Protein AF-A0A964BPM6-F1 (afdb_monomer_lite)

Radius of gyration: 66.55 Å; chains: 1; bounding box: 132×38×186 Å

Secondary structure (DSSP, 8-state):
---------HHHHHHHHHTT--BPPPBSSGGG-EEE-TTT--EEETTT--HHHHHHHSBSHHHHHHHHHHH--HHHHHHHHHHHHHHHHHHHHHHHHHHHHHHHHHHHHHHHT-HHHHHHHHHHHHHHHHHHHHHHHHHHHHHHHHHHHHHHHHHHHHHHHHHHHHHHHHHHHHHHHHHHHHHHHHHHHHHHHHHHHHHHHHHHHHHHHHHHHHHTTT-

Organism: NCBI:txid2874699

Structure (mmCIF, N/CA/C/O backbone):
data_AF-A0A964BPM6-F1
#
_entry.id   AF-A0A964BPM6-F1
#
loop_
_atom_site.group_PDB
_atom_site.id
_atom_site.type_symbol
_atom_site.label_atom_id
_atom_site.label_alt_id
_atom_site.label_comp_id
_atom_site.label_asym_id
_atom_site.label_entity_id
_atom_site.label_seq_id
_atom_site.pdbx_PDB_ins_code
_atom_site.Cartn_x
_atom_site.Cartn_y
_atom_site.Cartn_z
_atom_site.occupancy
_atom_site.B_iso_or_equiv
_atom_site.auth_seq_id
_atom_site.auth_comp_id
_atom_site.auth_asym_id
_atom_site.auth_atom_id
_atom_site.pdbx_PDB_model_num
ATOM 1 N N . MET A 1 1 ? -56.025 -16.539 67.643 1.00 33.22 1 MET A N 1
ATOM 2 C CA . MET A 1 1 ? -55.605 -16.056 66.310 1.00 33.22 1 MET A CA 1
ATOM 3 C C . MET A 1 1 ? -54.212 -16.597 66.055 1.00 33.22 1 MET A C 1
ATOM 5 O O . MET A 1 1 ? -53.286 -16.205 66.749 1.00 33.22 1 MET A O 1
ATOM 9 N N . ASN A 1 2 ? -54.097 -17.583 65.168 1.00 34.28 2 ASN A N 1
ATOM 10 C CA . ASN A 1 2 ? -52.836 -18.257 64.874 1.00 34.28 2 ASN A CA 1
ATOM 11 C C . ASN A 1 2 ? -52.021 -17.344 63.946 1.00 34.28 2 ASN A C 1
ATOM 13 O O . ASN A 1 2 ? -52.398 -17.160 62.789 1.00 34.28 2 ASN A O 1
ATOM 17 N N . ILE A 1 3 ? -50.965 -16.707 64.459 1.00 37.19 3 ILE A N 1
ATOM 18 C CA . ILE A 1 3 ? -50.055 -15.916 63.625 1.00 37.19 3 ILE A CA 1
ATOM 19 C C . ILE A 1 3 ? -49.226 -16.921 62.832 1.00 37.19 3 ILE A C 1
ATOM 21 O O . ILE A 1 3 ? -48.333 -17.579 63.358 1.00 37.19 3 ILE A O 1
ATOM 25 N N . ASN A 1 4 ? -49.595 -17.078 61.568 1.00 39.53 4 ASN A N 1
ATOM 26 C CA . ASN A 1 4 ? -48.969 -17.984 60.624 1.00 39.53 4 ASN A CA 1
ATOM 27 C C . ASN A 1 4 ? -47.622 -17.384 60.179 1.00 39.53 4 ASN A C 1
ATOM 29 O O . ASN A 1 4 ? -47.498 -16.840 59.084 1.00 39.53 4 ASN A O 1
ATOM 33 N N . THR A 1 5 ? -46.611 -17.398 61.050 1.00 45.34 5 THR A N 1
ATOM 34 C CA . THR A 1 5 ? -45.227 -17.100 60.659 1.00 45.34 5 THR A CA 1
ATOM 35 C C . THR A 1 5 ? -44.683 -18.303 59.903 1.00 45.34 5 THR A C 1
ATOM 37 O O . THR A 1 5 ? -44.053 -19.182 60.486 1.00 45.34 5 THR A O 1
ATOM 40 N N . GLN A 1 6 ? -44.943 -18.360 58.595 1.00 55.25 6 GLN A N 1
ATOM 41 C CA . GLN A 1 6 ? -44.169 -19.213 57.700 1.00 55.25 6 GLN A CA 1
ATOM 42 C C . GLN A 1 6 ? -42.693 -18.823 57.855 1.00 55.25 6 GLN A C 1
ATOM 44 O O . GLN A 1 6 ? -42.289 -17.714 57.497 1.0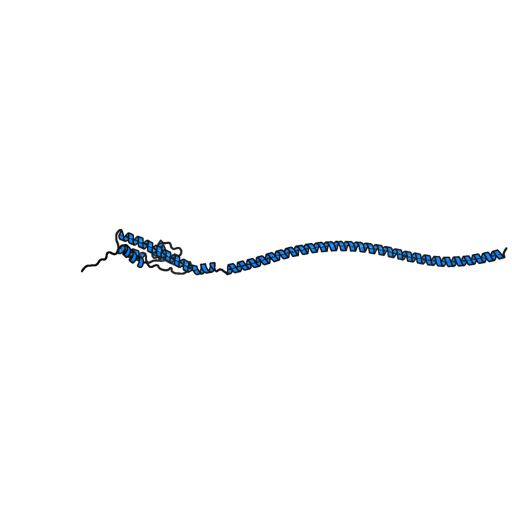0 55.25 6 GLN A O 1
ATOM 49 N N . GLN A 1 7 ? -41.893 -19.709 58.451 1.00 64.19 7 GLN A N 1
ATOM 50 C CA . GLN A 1 7 ? -40.441 -19.583 58.443 1.00 64.19 7 GLN A CA 1
ATOM 51 C C . GLN A 1 7 ? -39.979 -19.758 56.997 1.00 64.19 7 GLN A C 1
ATOM 53 O O . GLN A 1 7 ? -39.863 -20.879 56.509 1.00 64.19 7 GLN A O 1
ATOM 58 N N . LEU A 1 8 ? -39.758 -18.639 56.306 1.00 76.19 8 LEU A N 1
ATOM 59 C CA . LEU A 1 8 ? -39.111 -18.637 54.999 1.00 76.19 8 LEU A CA 1
ATOM 60 C C . LEU A 1 8 ? -37.737 -19.299 55.125 1.00 76.19 8 LEU A C 1
ATOM 62 O O . LEU A 1 8 ? -36.966 -19.001 56.043 1.00 76.19 8 LEU A O 1
ATOM 66 N N . THR A 1 9 ? -37.422 -20.176 54.183 1.00 86.25 9 THR A N 1
ATOM 67 C CA . THR A 1 9 ? -36.096 -20.772 54.057 1.00 86.25 9 THR A CA 1
ATOM 68 C C . THR A 1 9 ? -35.056 -19.695 53.735 1.00 86.25 9 THR A C 1
ATOM 70 O O . THR A 1 9 ? -35.358 -18.643 53.160 1.00 86.25 9 THR A O 1
ATOM 73 N N . LEU A 1 10 ? -33.784 -19.961 54.056 1.00 85.31 10 LEU A N 1
ATOM 74 C CA . LEU A 1 10 ?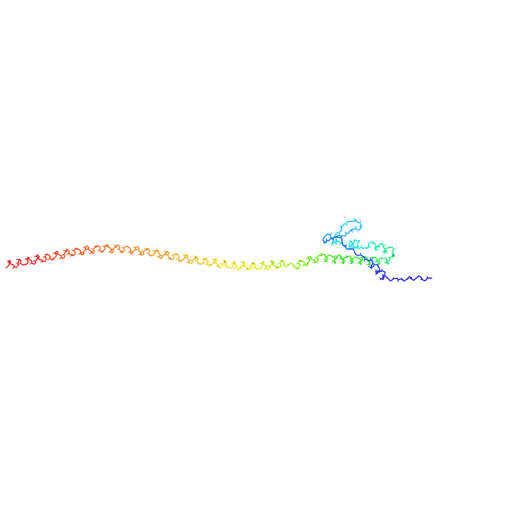 -32.684 -19.047 53.723 1.00 85.31 10 LEU A CA 1
ATOM 75 C C . LEU A 1 10 ? -32.639 -18.733 52.216 1.00 85.31 10 LEU A C 1
ATOM 77 O O . LEU A 1 10 ? -32.348 -17.601 51.836 1.00 85.31 10 LEU A O 1
ATOM 81 N N . GLN A 1 11 ? -32.960 -19.711 51.363 1.00 88.62 11 GLN A N 1
ATOM 82 C CA . GLN A 1 11 ? -33.007 -19.524 49.912 1.00 88.62 11 GLN A CA 1
ATOM 83 C C . GLN A 1 11 ? -34.102 -18.542 49.490 1.00 88.62 11 GLN A C 1
ATOM 85 O O . GLN A 1 11 ? -33.820 -17.641 48.704 1.00 88.62 11 GLN A O 1
ATOM 90 N N . GLU A 1 12 ? -35.313 -18.658 50.040 1.00 90.25 12 GLU A N 1
ATOM 91 C CA . GLU A 1 12 ? -36.420 -17.739 49.738 1.00 90.25 12 GLU A CA 1
ATOM 92 C C . GLU A 1 12 ? -36.113 -16.315 50.208 1.00 90.25 12 GLU A C 1
ATOM 94 O O . GLU A 1 12 ? -36.361 -15.347 49.486 1.00 90.25 12 GLU A O 1
ATOM 99 N N . VAL A 1 13 ? -35.498 -16.169 51.387 1.00 90.69 13 VAL A N 1
ATOM 100 C CA . VAL A 1 13 ? -35.068 -14.854 51.882 1.00 90.69 13 VAL A CA 1
ATOM 101 C C . VAL A 1 13 ? -33.983 -14.257 50.991 1.00 90.69 13 VAL A C 1
ATOM 103 O O . VAL A 1 13 ? -34.072 -13.082 50.633 1.00 90.69 13 VAL A O 1
ATOM 106 N N . ILE A 1 14 ? -32.973 -15.043 50.606 1.00 92.31 14 ILE A N 1
ATOM 107 C CA . ILE A 1 14 ? -31.927 -14.599 49.677 1.00 92.31 14 ILE A CA 1
ATOM 108 C C . ILE A 1 14 ? -32.548 -14.177 48.346 1.00 92.31 14 ILE A C 1
ATOM 110 O O . ILE A 1 14 ? -32.209 -13.108 47.845 1.00 92.31 14 ILE A O 1
ATOM 114 N N . GLN A 1 15 ? -33.461 -14.971 47.786 1.00 93.00 15 GLN A N 1
ATOM 115 C CA . GLN A 1 15 ? -34.092 -14.661 46.508 1.00 93.00 15 GLN A CA 1
ATOM 116 C C . GLN A 1 15 ? -34.879 -13.347 46.579 1.00 93.00 15 GLN A C 1
ATOM 118 O O . GLN A 1 15 ? -34.654 -12.465 45.755 1.00 93.00 15 GLN A O 1
ATOM 123 N N . GLY A 1 16 ? -35.669 -13.141 47.638 1.00 93.25 16 GLY A N 1
ATOM 124 C CA . GLY A 1 16 ? -36.391 -11.883 47.842 1.00 93.25 16 GLY A CA 1
ATOM 125 C C . GLY A 1 16 ? -35.478 -10.654 47.960 1.00 93.25 16 GLY A C 1
ATOM 126 O O . GLY A 1 16 ? -35.874 -9.546 47.602 1.00 93.25 16 GLY A O 1
ATOM 127 N N . TRP A 1 17 ? -34.236 -10.817 48.427 1.00 95.31 17 TRP A N 1
ATOM 128 C CA . TRP A 1 17 ? -33.234 -9.749 48.389 1.00 95.31 17 TRP A CA 1
ATOM 129 C C . TRP A 1 17 ? -32.585 -9.590 47.008 1.00 95.31 17 TRP A C 1
ATOM 131 O O . TRP A 1 17 ? -32.355 -8.456 46.587 1.00 95.31 17 TRP A O 1
ATOM 141 N N . LYS A 1 18 ? -32.327 -10.687 46.284 1.00 94.94 18 LYS A N 1
ATOM 142 C CA . LYS A 1 18 ? -31.786 -10.657 44.914 1.00 94.94 18 LYS A CA 1
ATOM 143 C C . LYS A 1 18 ? -32.717 -9.947 43.934 1.00 94.94 18 LYS A C 1
ATOM 145 O O . LYS A 1 18 ? -32.244 -9.223 43.059 1.00 94.94 18 LYS A O 1
ATOM 150 N N . ASP A 1 19 ? -34.023 -10.121 44.094 1.00 95.19 19 ASP A N 1
ATOM 151 C CA . ASP A 1 19 ? -35.035 -9.495 43.235 1.00 95.19 19 ASP A CA 1
ATOM 152 C C . ASP A 1 19 ? -35.101 -7.972 43.428 1.00 95.19 19 ASP A C 1
ATOM 154 O O . ASP A 1 19 ? -35.556 -7.241 42.555 1.00 95.19 19 ASP A O 1
ATOM 158 N N . ARG A 1 20 ? -34.582 -7.472 44.555 1.00 95.88 20 ARG A N 1
ATOM 159 C CA . ARG A 1 20 ? -34.509 -6.040 44.870 1.00 95.88 20 ARG A CA 1
ATOM 160 C C . ARG A 1 20 ? -33.224 -5.374 44.380 1.00 95.88 20 ARG A C 1
ATOM 162 O O . ARG A 1 20 ? -33.075 -4.168 44.583 1.00 95.88 20 ARG A O 1
ATOM 169 N N . ILE A 1 21 ? -32.291 -6.125 43.793 1.00 96.38 21 ILE A N 1
ATOM 170 C CA . ILE A 1 21 ? -31.049 -5.570 43.245 1.00 96.38 21 ILE A CA 1
ATOM 171 C C . ILE A 1 21 ? -31.371 -4.807 41.965 1.00 96.38 21 ILE A C 1
ATOM 173 O O . ILE A 1 21 ? -31.885 -5.385 41.009 1.00 96.38 21 ILE A O 1
ATOM 177 N N . VAL A 1 22 ? -31.000 -3.530 41.940 1.00 95.12 22 VAL A N 1
ATOM 178 C CA . VAL A 1 22 ? -31.140 -2.655 40.775 1.00 95.12 22 VAL A CA 1
ATOM 179 C C . VAL A 1 22 ? -29.755 -2.182 40.357 1.00 95.12 22 VAL A C 1
ATOM 181 O O . VAL A 1 22 ? -29.010 -1.658 41.184 1.00 95.12 22 VAL A O 1
ATOM 184 N N . CYS A 1 23 ? -29.422 -2.372 39.081 1.00 94.31 23 CYS A N 1
ATOM 185 C CA . CYS A 1 23 ? -28.235 -1.797 38.454 1.00 94.31 23 CYS A CA 1
ATOM 186 C C . CYS A 1 23 ? -28.620 -0.498 37.748 1.00 94.31 23 CYS A C 1
ATOM 188 O O . CYS A 1 23 ? -29.657 -0.428 37.087 1.00 94.31 23 CYS A O 1
ATOM 190 N N . HIS A 1 24 ? -27.783 0.518 37.890 1.00 91.38 24 HIS A N 1
ATOM 191 C CA . HIS A 1 24 ? -27.963 1.813 37.257 1.00 91.38 24 HIS A CA 1
ATOM 192 C C . HIS A 1 24 ? -27.017 1.923 36.055 1.00 91.38 24 HIS A C 1
ATOM 194 O O . HIS A 1 24 ? -25.849 1.542 36.175 1.00 91.38 24 HIS A O 1
ATOM 200 N N . PRO A 1 25 ? -27.499 2.400 34.893 1.00 89.12 25 PRO A N 1
ATOM 201 C CA . PRO A 1 25 ? -26.624 2.663 33.759 1.00 89.12 25 PRO A CA 1
ATOM 202 C C . PRO A 1 25 ? -25.674 3.829 34.077 1.00 89.12 25 PRO A C 1
ATOM 204 O O . PRO A 1 25 ? -26.001 4.672 34.922 1.00 89.12 25 PRO A O 1
ATOM 207 N N . PRO A 1 26 ? -24.513 3.903 33.406 1.00 94.06 26 PRO A N 1
ATOM 208 C CA . PRO A 1 26 ? -23.632 5.052 33.541 1.00 94.06 26 PRO A CA 1
ATOM 209 C C . PRO A 1 26 ? -24.272 6.320 32.976 1.00 94.06 26 PRO A C 1
ATOM 211 O O . PRO A 1 26 ? -25.179 6.272 32.143 1.00 94.06 26 PRO A O 1
ATOM 214 N N . GLN A 1 27 ? -23.761 7.465 33.415 1.00 92.06 27 GLN A N 1
ATOM 215 C CA . GLN A 1 27 ? -24.062 8.760 32.816 1.00 92.06 27 GLN A CA 1
ATOM 216 C C . GLN A 1 27 ? -23.030 9.079 31.733 1.00 92.06 27 GLN A C 1
ATOM 218 O O . GLN A 1 27 ? -21.853 8.767 31.891 1.00 92.06 27 GLN A O 1
ATOM 223 N N . GLY A 1 28 ? -23.453 9.741 30.658 1.00 88.56 28 GLY A N 1
ATOM 224 C CA . GLY A 1 28 ? -22.577 10.069 29.531 1.00 88.56 28 GLY A CA 1
ATOM 225 C C . GLY A 1 28 ? -22.405 8.921 28.533 1.00 88.56 28 GLY A C 1
ATOM 226 O O . GLY A 1 28 ? -23.053 7.880 28.631 1.00 88.56 28 GLY A O 1
ATOM 227 N N . GLU A 1 29 ? -21.538 9.137 27.545 1.00 84.88 29 GLU A N 1
ATOM 228 C CA . GLU A 1 29 ? -21.356 8.241 26.400 1.00 84.88 29 GLU A CA 1
ATOM 229 C C . GLU A 1 29 ? -19.873 7.948 26.137 1.00 84.88 29 GLU A C 1
ATOM 231 O O . GLU A 1 29 ? -18.984 8.738 26.470 1.00 84.88 29 GLU A O 1
ATOM 236 N N . GLY A 1 30 ? -19.610 6.792 25.520 1.00 83.69 30 GLY A N 1
ATOM 237 C CA . GLY A 1 30 ? -18.272 6.386 25.092 1.00 83.69 30 GLY A CA 1
ATOM 238 C C . GLY A 1 30 ? -17.247 6.350 26.230 1.00 83.69 30 GLY A C 1
ATOM 239 O O . GLY A 1 30 ? -17.512 5.839 27.317 1.00 83.69 30 GLY A O 1
ATOM 240 N N . ASN A 1 31 ? -16.062 6.906 25.980 1.00 84.44 31 ASN A N 1
ATOM 241 C CA . ASN A 1 31 ? -14.946 6.901 26.931 1.00 84.44 31 ASN A CA 1
ATOM 242 C C . ASN A 1 31 ? -15.103 7.893 28.097 1.00 84.44 31 ASN A C 1
ATOM 244 O O . ASN A 1 31 ? -14.296 7.862 29.020 1.00 84.44 31 ASN A O 1
ATOM 248 N N . GLN A 1 32 ? -16.110 8.769 28.055 1.00 88.81 32 GLN A N 1
ATOM 249 C CA . GLN A 1 32 ? -16.409 9.728 29.122 1.00 88.81 32 GLN A CA 1
ATOM 250 C C . GLN A 1 32 ? -17.560 9.261 30.015 1.00 88.81 32 GLN A C 1
ATOM 252 O O . GLN A 1 32 ? -17.997 10.014 30.884 1.00 88.81 32 GLN A O 1
ATOM 257 N N . ALA A 1 33 ? -18.082 8.049 29.800 1.00 93.31 33 ALA A N 1
ATOM 258 C CA . ALA A 1 33 ? -19.128 7.504 30.648 1.00 93.31 33 ALA A CA 1
ATOM 259 C C . ALA A 1 33 ? -18.638 7.387 32.094 1.00 93.31 33 ALA A C 1
ATOM 261 O O . ALA A 1 33 ? -17.534 6.900 32.345 1.00 93.31 33 ALA A O 1
ATOM 262 N N . TYR A 1 34 ? -19.455 7.833 33.044 1.00 95.19 34 TYR A N 1
ATOM 263 C CA . TYR A 1 34 ? -19.082 7.929 34.448 1.00 95.19 34 TYR A CA 1
ATOM 264 C C . TYR A 1 34 ? -20.206 7.488 35.389 1.00 95.19 34 TYR A C 1
ATOM 266 O O . TYR A 1 34 ? -21.389 7.480 35.043 1.00 95.19 34 TYR A O 1
ATOM 274 N N . ILE A 1 35 ? -19.816 7.144 36.613 1.00 94.75 35 ILE A N 1
ATOM 275 C CA . ILE A 1 35 ? -20.700 6.961 37.768 1.00 94.75 35 ILE A CA 1
ATOM 276 C C . ILE A 1 35 ? -20.313 7.960 38.853 1.00 94.75 35 ILE A C 1
ATOM 278 O O . ILE A 1 35 ? -19.175 8.423 38.907 1.00 94.75 35 ILE A O 1
ATOM 282 N N . ILE A 1 36 ? -21.275 8.336 39.689 1.00 92.81 36 ILE A N 1
ATOM 283 C CA . ILE A 1 36 ? -21.040 9.284 40.778 1.00 92.81 36 ILE A CA 1
ATOM 284 C C . ILE A 1 36 ? -20.711 8.485 42.030 1.00 92.81 36 ILE A C 1
ATOM 286 O O . ILE A 1 36 ? -21.482 7.612 42.428 1.00 92.81 36 ILE A O 1
ATOM 290 N N . ASN A 1 37 ? -19.579 8.793 42.654 1.00 89.06 37 ASN A N 1
ATOM 291 C CA . ASN A 1 37 ? -19.229 8.218 43.937 1.00 89.06 37 ASN A CA 1
ATOM 292 C C . ASN A 1 37 ? -20.189 8.736 45.011 1.00 89.06 37 ASN A C 1
ATOM 294 O O . ASN A 1 37 ? -20.239 9.934 45.279 1.00 89.06 37 ASN A O 1
ATOM 298 N N . SER A 1 38 ? -20.936 7.836 45.649 1.00 81.44 38 SER A N 1
ATOM 299 C CA . SER A 1 38 ? -21.951 8.214 46.641 1.00 81.44 38 SER A CA 1
ATOM 300 C C . SER A 1 38 ? -21.358 8.862 47.900 1.00 81.44 38 SER A C 1
ATOM 302 O O . SER A 1 38 ? -22.062 9.588 48.597 1.00 81.44 38 SER A O 1
ATOM 304 N N . ASN A 1 39 ? -20.074 8.617 48.193 1.00 82.94 39 ASN A N 1
ATOM 305 C CA . ASN A 1 39 ? -19.396 9.127 49.385 1.00 82.94 39 ASN A CA 1
ATOM 306 C C . ASN A 1 39 ? -18.686 10.464 49.142 1.00 82.94 39 ASN A C 1
ATOM 308 O O . ASN A 1 39 ? -18.711 11.321 50.021 1.00 82.94 39 ASN A O 1
ATOM 312 N N . SER A 1 40 ? -18.033 10.636 47.987 1.00 86.88 40 SER A N 1
ATOM 313 C CA . SER A 1 40 ? -17.263 11.853 47.684 1.00 86.88 40 SER A CA 1
ATOM 314 C C . SER A 1 40 ? -17.965 12.814 46.723 1.00 86.88 40 SER A C 1
ATOM 316 O O . SER A 1 40 ? -17.620 13.989 46.675 1.00 86.88 40 SER A O 1
ATOM 318 N N . GLY A 1 41 ? -18.964 12.344 45.971 1.00 87.44 41 GLY A N 1
ATOM 319 C CA . GLY A 1 41 ? -19.611 13.103 44.897 1.00 87.44 41 GLY A CA 1
ATOM 320 C C . GLY A 1 41 ? -18.784 13.185 43.609 1.00 87.44 41 GLY A C 1
ATOM 321 O O . GLY A 1 41 ? -19.252 13.758 42.623 1.00 87.44 41 GLY A O 1
ATOM 322 N N . ASP A 1 42 ? -17.583 12.604 43.594 1.00 91.44 42 ASP A N 1
ATOM 323 C CA . ASP A 1 42 ? -16.692 12.648 42.439 1.00 91.44 42 ASP A CA 1
ATOM 324 C C . ASP A 1 42 ? -17.200 11.776 41.293 1.00 91.44 42 ASP A C 1
ATOM 326 O O . ASP A 1 42 ? -17.900 10.777 41.485 1.00 91.44 42 ASP A O 1
ATOM 330 N N . ARG A 1 43 ? -16.800 12.147 40.076 1.00 93.19 43 ARG A N 1
ATOM 331 C CA . ARG A 1 43 ? -17.041 11.338 38.883 1.00 93.19 43 ARG A CA 1
ATOM 332 C C . ARG A 1 43 ? -15.956 10.283 38.762 1.00 93.19 43 ARG A C 1
ATOM 334 O O . ARG A 1 43 ? -14.774 10.607 38.715 1.00 93.19 43 ARG A O 1
ATOM 341 N N . GLU A 1 44 ? -16.377 9.038 38.641 1.00 92.50 44 GLU A N 1
ATOM 342 C CA . GLU A 1 44 ? -15.501 7.908 38.373 1.00 92.50 44 GLU A CA 1
ATOM 343 C C . GLU A 1 44 ? -15.773 7.376 36.969 1.00 92.50 44 GLU A C 1
ATOM 345 O O . GLU A 1 44 ? -16.929 7.166 36.594 1.00 92.50 44 GLU A O 1
ATOM 350 N N . ILE A 1 45 ? -14.712 7.169 36.187 1.00 93.00 45 ILE A N 1
ATOM 351 C CA . ILE A 1 45 ? -14.810 6.672 34.813 1.00 93.00 45 ILE A CA 1
ATOM 352 C C . ILE A 1 45 ? -15.398 5.263 34.847 1.00 93.00 45 ILE A C 1
ATOM 354 O O . ILE A 1 45 ? -14.816 4.338 35.408 1.00 93.00 45 ILE A O 1
ATOM 358 N N . TYR A 1 46 ? -16.558 5.089 34.220 1.00 93.62 46 TYR A N 1
ATOM 359 C CA . TYR A 1 46 ? -17.345 3.868 34.329 1.00 93.62 46 TYR A CA 1
ATOM 360 C C . TYR A 1 46 ? -16.624 2.653 33.763 1.00 93.62 46 TYR A C 1
ATOM 362 O O . TYR A 1 46 ? -16.770 1.568 34.304 1.00 93.62 46 TYR A O 1
ATOM 370 N N . ILE A 1 47 ? -15.840 2.820 32.697 1.00 91.31 47 ILE A N 1
ATOM 371 C CA . ILE A 1 47 ? -15.094 1.729 32.050 1.00 91.31 47 ILE A CA 1
ATOM 372 C C . ILE A 1 47 ? -13.946 1.230 32.943 1.00 91.31 47 ILE A C 1
ATOM 374 O O . ILE A 1 47 ? -13.608 0.050 32.913 1.00 91.31 47 ILE A O 1
ATOM 378 N N . GLU A 1 48 ? -13.374 2.117 33.756 1.00 91.88 48 GLU A N 1
ATOM 379 C CA . GLU A 1 48 ? -12.218 1.838 34.618 1.00 91.88 48 GLU A CA 1
ATOM 380 C C . GLU A 1 48 ? -12.625 1.520 36.065 1.00 91.88 48 GLU A C 1
ATOM 382 O O . GLU A 1 48 ? -11.799 1.073 36.863 1.00 91.88 48 GLU A O 1
ATOM 387 N N . ALA A 1 49 ? -13.902 1.724 36.405 1.00 92.38 49 ALA A N 1
ATOM 388 C CA . ALA A 1 49 ? -14.437 1.492 37.735 1.00 92.38 49 ALA A CA 1
ATOM 389 C C . ALA A 1 49 ? -14.237 0.032 38.161 1.00 92.38 49 ALA A C 1
ATOM 391 O O . ALA A 1 49 ? -14.613 -0.917 37.464 1.00 92.38 49 ALA A O 1
ATOM 392 N N . ASN A 1 50 ? -13.659 -0.149 39.348 1.00 93.19 50 ASN A N 1
ATOM 393 C CA . ASN A 1 50 ? -13.412 -1.472 39.905 1.00 93.19 50 ASN A CA 1
ATOM 394 C C . ASN A 1 50 ? -14.707 -2.104 40.463 1.00 93.19 50 ASN A C 1
ATOM 396 O O . ASN A 1 50 ? -15.764 -1.477 40.559 1.00 93.19 50 ASN A O 1
ATOM 400 N N . CYS A 1 51 ? -14.634 -3.372 40.870 1.00 91.94 51 CYS A N 1
ATOM 401 C CA . CYS A 1 51 ? -15.796 -4.115 41.361 1.00 91.94 51 CYS A CA 1
ATOM 402 C C . CYS A 1 51 ? -16.420 -3.542 42.649 1.00 91.94 51 CYS A C 1
ATOM 404 O O . CYS A 1 51 ? -17.610 -3.745 42.898 1.00 91.94 51 CYS A O 1
ATOM 406 N N . ASP A 1 52 ? -15.633 -2.845 43.469 1.00 92.12 52 ASP A N 1
ATOM 407 C CA . ASP A 1 52 ? -16.088 -2.172 44.682 1.00 92.12 52 ASP A CA 1
ATOM 408 C C . ASP A 1 52 ? -16.899 -0.927 44.324 1.00 92.12 52 ASP A C 1
ATOM 410 O O . ASP A 1 52 ? -18.078 -0.831 44.671 1.00 92.12 52 ASP A O 1
ATOM 414 N N . SER A 1 53 ? -16.301 -0.062 43.508 1.00 93.19 53 SER A N 1
ATOM 415 C CA . SER A 1 53 ? -16.916 1.135 42.952 1.00 93.19 53 SER A CA 1
ATOM 416 C C . SER A 1 53 ? -18.225 0.829 42.234 1.00 93.19 53 SER A C 1
ATOM 418 O O . SER A 1 53 ? -19.255 1.424 42.534 1.00 93.19 53 SER A O 1
ATOM 420 N N . LEU A 1 54 ? -18.234 -0.159 41.336 1.00 94.94 54 LEU A N 1
ATOM 421 C CA . LEU A 1 54 ? -19.441 -0.566 40.614 1.00 94.94 54 LEU A CA 1
ATOM 422 C C . LEU A 1 54 ? -20.533 -1.065 41.561 1.00 94.94 54 LEU A C 1
ATOM 424 O O . LEU A 1 54 ? -21.708 -0.748 41.381 1.00 94.94 54 LEU A O 1
ATOM 428 N N . ARG A 1 55 ? -20.170 -1.834 42.592 1.00 95.00 55 ARG A N 1
ATOM 429 C CA . ARG A 1 55 ? -21.146 -2.328 43.564 1.00 95.00 55 ARG A CA 1
ATOM 430 C C . ARG A 1 55 ? -21.782 -1.170 44.331 1.00 95.00 55 ARG A C 1
ATOM 432 O O . ARG A 1 55 ? -23.001 -1.149 44.451 1.00 95.00 55 ARG A O 1
ATOM 439 N N . HIS A 1 56 ? -20.990 -0.238 44.846 1.00 94.06 56 HIS A N 1
ATOM 440 C CA . HIS A 1 56 ? -21.494 0.856 45.677 1.00 94.06 56 HIS A CA 1
ATOM 441 C C . HIS A 1 56 ? -22.195 1.952 44.863 1.00 94.06 56 HIS A C 1
ATOM 443 O O . HIS A 1 56 ? -23.254 2.427 45.259 1.00 94.06 56 HIS A O 1
ATOM 449 N N . ASN A 1 57 ? -21.655 2.300 43.695 1.00 94.50 57 ASN A N 1
ATOM 450 C CA . ASN A 1 57 ? -22.060 3.493 42.948 1.00 94.50 57 ASN A CA 1
ATOM 451 C C . ASN A 1 57 ? -22.928 3.186 41.718 1.00 94.50 57 ASN A C 1
ATOM 453 O O . ASN A 1 57 ? -23.712 4.031 41.296 1.00 94.50 57 ASN A O 1
ATOM 457 N N . ALA A 1 58 ? -22.827 1.982 41.144 1.00 93.94 58 ALA A N 1
ATOM 458 C CA . ALA A 1 58 ? -23.628 1.576 39.983 1.00 93.94 58 ALA A CA 1
ATOM 459 C C . ALA A 1 58 ? -24.807 0.658 40.352 1.00 93.94 58 ALA A C 1
ATOM 461 O O . ALA A 1 58 ? -25.475 0.114 39.471 1.00 93.94 58 ALA A O 1
ATOM 462 N N . THR A 1 59 ? -25.090 0.466 41.645 1.00 95.12 59 THR A N 1
ATOM 463 C CA . THR A 1 59 ? -26.249 -0.308 42.110 1.00 95.12 59 THR A CA 1
ATOM 464 C C . THR A 1 59 ? -26.851 0.284 43.380 1.00 95.12 59 THR A C 1
ATOM 466 O O . THR A 1 59 ? -26.269 1.155 44.017 1.00 95.12 59 THR A O 1
ATOM 469 N N . ASN A 1 60 ? -27.992 -0.246 43.813 1.00 95.00 60 ASN A N 1
ATOM 470 C CA . ASN A 1 60 ? -28.611 0.112 45.088 1.00 95.00 60 ASN A CA 1
ATOM 471 C C . ASN A 1 60 ? -28.030 -0.630 46.319 1.00 95.00 60 ASN A C 1
ATOM 473 O O . ASN A 1 60 ? -28.732 -0.773 47.329 1.00 95.00 60 ASN A O 1
ATOM 477 N N . TYR A 1 61 ? -26.781 -1.114 46.258 1.00 95.69 61 TYR A N 1
ATOM 478 C CA . TYR A 1 61 ? -26.161 -1.944 47.301 1.00 95.69 61 TYR A CA 1
ATOM 479 C C . TYR A 1 61 ? -26.219 -1.322 48.692 1.00 95.69 61 TYR A C 1
ATOM 481 O O . TYR A 1 61 ? -26.621 -2.004 49.630 1.00 95.69 61 TYR A O 1
ATOM 489 N N . ASP A 1 62 ? -25.870 -0.043 48.842 1.00 93.81 62 ASP A N 1
ATOM 490 C CA . ASP A 1 62 ? -25.791 0.595 50.163 1.00 93.81 62 ASP A CA 1
ATOM 491 C C . ASP A 1 62 ? -27.148 0.634 50.866 1.00 93.81 62 ASP A C 1
ATOM 493 O O . ASP A 1 62 ? -27.262 0.373 52.068 1.00 93.81 62 ASP A O 1
ATOM 497 N N . ARG A 1 63 ? -28.219 0.830 50.093 1.00 94.31 63 ARG A N 1
ATOM 498 C CA . ARG A 1 63 ? -29.588 0.754 50.602 1.00 94.31 63 ARG A CA 1
ATOM 499 C C . ARG A 1 63 ? -29.948 -0.667 51.041 1.00 94.31 63 ARG A C 1
ATOM 501 O O . ARG A 1 63 ? -30.589 -0.841 52.080 1.00 94.31 63 ARG A O 1
ATOM 508 N N . LEU A 1 64 ? -29.555 -1.681 50.267 1.00 95.25 64 LEU A N 1
ATOM 509 C CA . LEU A 1 64 ? -29.777 -3.087 50.622 1.00 95.25 64 LEU A CA 1
ATOM 510 C C . LEU A 1 64 ? -28.957 -3.487 51.852 1.00 95.25 64 LEU A C 1
ATOM 512 O O . LEU A 1 64 ? -29.485 -4.150 52.740 1.00 95.25 64 LEU A O 1
ATOM 516 N N . LEU A 1 65 ? -27.709 -3.032 51.946 1.00 94.94 65 LEU A N 1
ATOM 517 C CA . LEU A 1 65 ? -26.800 -3.272 53.061 1.00 94.94 65 LEU A CA 1
ATOM 518 C C . LEU A 1 65 ? -27.407 -2.789 54.382 1.00 94.94 65 LEU A C 1
ATOM 520 O O . LEU A 1 65 ? -27.455 -3.554 55.347 1.00 94.94 65 LEU A O 1
ATOM 524 N N . ILE A 1 66 ? -27.914 -1.553 54.418 1.00 95.06 66 ILE A N 1
ATOM 525 C CA . ILE A 1 66 ? -28.590 -0.989 55.597 1.00 95.06 66 ILE A CA 1
ATOM 526 C C . ILE A 1 66 ? -29.849 -1.801 55.929 1.00 95.06 66 ILE A C 1
ATOM 528 O O . ILE A 1 66 ? -30.052 -2.206 57.074 1.00 95.06 66 ILE A O 1
ATOM 532 N N . ALA A 1 67 ? -30.680 -2.099 54.927 1.00 94.81 67 ALA A N 1
ATOM 533 C CA . ALA A 1 67 ? -31.934 -2.816 55.138 1.00 94.81 67 ALA A CA 1
ATOM 534 C C . ALA A 1 67 ? -31.727 -4.258 55.647 1.00 94.81 67 ALA A C 1
ATOM 536 O O . ALA A 1 67 ? -32.482 -4.719 56.503 1.00 94.81 67 ALA A O 1
ATOM 537 N N . ILE A 1 68 ? -30.705 -4.964 55.155 1.00 93.38 68 ILE A N 1
ATOM 538 C CA . ILE A 1 68 ? -30.355 -6.321 55.598 1.00 93.38 68 ILE A CA 1
ATOM 539 C C . ILE A 1 68 ? -29.810 -6.288 57.029 1.00 93.38 68 ILE A C 1
ATOM 541 O O . ILE A 1 68 ? -30.242 -7.095 57.853 1.00 93.38 68 ILE A O 1
ATOM 545 N N . LYS A 1 69 ? -28.913 -5.339 57.344 1.00 94.06 69 LYS A N 1
ATOM 546 C CA . LYS A 1 69 ? -28.351 -5.169 58.696 1.00 94.06 69 LYS A CA 1
ATOM 547 C C . LYS A 1 69 ? -29.425 -4.891 59.748 1.00 94.06 69 LYS A C 1
ATOM 549 O O . LYS A 1 69 ? -29.307 -5.390 60.860 1.00 94.06 69 LYS A O 1
ATOM 554 N N . ASN A 1 70 ? -30.470 -4.146 59.388 1.00 93.88 70 ASN A N 1
ATOM 555 C CA . ASN A 1 70 ? -31.577 -3.842 60.297 1.00 93.88 70 ASN A CA 1
ATOM 556 C C . ASN A 1 70 ? -32.559 -5.014 60.463 1.00 93.88 70 ASN A C 1
ATOM 558 O O . ASN A 1 70 ? -33.224 -5.109 61.490 1.00 93.88 70 ASN A O 1
ATOM 562 N N . LYS A 1 71 ? -32.683 -5.896 59.459 1.00 92.44 71 LYS A N 1
ATOM 563 C CA . LYS A 1 71 ? -33.669 -6.993 59.456 1.00 92.44 71 LYS A CA 1
ATOM 564 C C . LYS A 1 71 ? -33.139 -8.303 60.047 1.00 92.44 71 LYS A C 1
ATOM 566 O O . LYS A 1 71 ? -33.928 -9.114 60.525 1.00 92.44 71 LYS A O 1
ATOM 571 N N . HIS A 1 72 ? -31.833 -8.546 59.980 1.00 90.62 72 HIS A N 1
ATOM 572 C CA . HIS A 1 72 ? -31.229 -9.826 60.345 1.00 90.62 72 HIS A CA 1
ATOM 573 C C . HIS A 1 72 ? -30.068 -9.642 61.326 1.00 90.62 72 HIS A C 1
ATOM 575 O O . HIS A 1 72 ? -29.336 -8.658 61.260 1.00 90.62 72 HIS A O 1
ATOM 581 N N . THR A 1 73 ? -29.842 -10.627 62.197 1.00 90.00 73 THR A N 1
ATOM 582 C CA . THR A 1 73 ? -28.749 -10.627 63.184 1.00 90.00 73 THR A CA 1
ATOM 583 C C . THR A 1 73 ? -27.933 -11.924 63.126 1.00 90.00 73 THR A C 1
ATOM 585 O O . THR A 1 73 ? -28.323 -12.901 62.482 1.00 90.00 73 THR A O 1
ATOM 588 N N . GLY A 1 74 ? -26.755 -11.920 63.758 1.00 91.00 74 GLY A N 1
ATOM 589 C CA . GLY A 1 74 ? -25.887 -13.098 63.869 1.00 91.00 74 GLY A CA 1
ATOM 590 C C . GLY A 1 74 ? -25.407 -13.668 62.527 1.00 91.00 74 GLY A C 1
ATOM 591 O O . GLY A 1 74 ? -25.270 -12.951 61.537 1.00 91.00 74 GLY A O 1
ATOM 592 N N . ILE A 1 75 ? -25.158 -14.980 62.497 1.00 88.12 75 ILE A N 1
ATOM 593 C CA . ILE A 1 75 ? -24.621 -15.705 61.329 1.00 88.12 75 ILE A CA 1
ATOM 594 C C . ILE A 1 75 ? -25.562 -15.606 60.118 1.00 88.12 75 ILE A C 1
ATOM 596 O O . ILE A 1 75 ? -25.108 -15.489 58.981 1.00 88.12 75 ILE A O 1
ATOM 600 N N . TYR A 1 76 ? -26.876 -15.585 60.358 1.00 87.81 76 TYR A N 1
ATOM 601 C CA . TYR A 1 76 ? -27.881 -15.476 59.301 1.00 87.81 76 TYR A CA 1
ATOM 602 C C . TYR A 1 76 ? -27.728 -14.178 58.496 1.00 87.81 76 TYR A C 1
ATOM 604 O O . TYR A 1 76 ? -27.763 -14.186 57.266 1.00 87.81 76 TYR A O 1
ATOM 612 N N . LYS A 1 77 ? -27.489 -13.060 59.190 1.00 92.75 77 LYS A N 1
ATOM 613 C CA . LYS A 1 77 ? -27.213 -11.760 58.569 1.00 92.75 77 LYS A CA 1
ATOM 614 C C . LYS A 1 77 ? -25.974 -11.819 57.677 1.00 92.75 77 LYS A C 1
ATOM 616 O O . LYS A 1 77 ? -26.031 -11.342 56.550 1.00 92.75 77 LYS A O 1
ATOM 621 N N . GLU A 1 78 ? -24.882 -12.415 58.156 1.00 92.19 78 GLU A N 1
ATOM 622 C CA . GLU A 1 78 ? -23.630 -12.517 57.390 1.00 92.19 78 GLU A CA 1
ATOM 623 C C . GLU A 1 78 ? -23.788 -13.391 56.137 1.00 92.19 78 GLU A C 1
ATOM 625 O O . GLU A 1 78 ? -23.299 -13.031 55.066 1.00 92.19 78 GLU A O 1
ATOM 630 N N . ALA A 1 79 ? -24.537 -14.495 56.227 1.00 91.75 79 ALA A N 1
ATOM 631 C CA . ALA A 1 79 ? -24.834 -15.349 55.077 1.00 91.75 79 ALA A CA 1
ATOM 632 C C . ALA A 1 79 ? -25.626 -14.599 53.989 1.00 91.75 79 ALA A C 1
ATOM 634 O O . ALA A 1 79 ? -25.275 -14.656 52.805 1.00 91.75 79 ALA A O 1
ATOM 635 N N . VAL A 1 80 ? -26.662 -13.848 54.386 1.00 93.50 80 VAL A N 1
ATOM 636 C CA . VAL A 1 80 ? -27.441 -13.012 53.459 1.00 93.50 80 VAL A CA 1
ATOM 637 C C . VAL A 1 80 ? -26.568 -11.898 52.876 1.00 93.50 80 VAL A C 1
ATOM 639 O O . VAL A 1 80 ? -26.535 -11.732 51.659 1.00 93.50 80 VAL A O 1
ATOM 642 N N . LEU A 1 81 ? -25.813 -11.170 53.706 1.00 94.38 81 LEU A N 1
ATOM 643 C CA . LEU A 1 81 ? -24.954 -10.068 53.260 1.00 94.38 81 LEU A CA 1
ATOM 644 C C . LEU A 1 81 ? -23.901 -10.515 52.251 1.00 94.38 81 LEU A C 1
ATOM 646 O O . LEU A 1 81 ? -23.784 -9.893 51.197 1.00 94.38 81 LEU A O 1
ATOM 650 N N . ASN A 1 82 ? -23.172 -11.596 52.531 1.00 95.12 82 ASN A N 1
ATOM 651 C CA . ASN A 1 82 ? -22.152 -12.100 51.616 1.00 95.12 82 ASN A CA 1
ATOM 652 C C . ASN A 1 82 ? -22.769 -12.515 50.281 1.00 95.12 82 ASN A C 1
ATOM 654 O O . ASN A 1 82 ? -22.269 -12.131 49.224 1.00 95.12 82 ASN A O 1
ATOM 658 N N . THR A 1 83 ? -23.901 -13.220 50.315 1.00 95.44 83 THR A N 1
ATOM 659 C CA . THR A 1 83 ? -24.580 -13.658 49.091 1.00 95.44 83 THR A CA 1
ATOM 660 C C . THR A 1 83 ? -25.050 -12.474 48.247 1.00 95.44 83 THR A C 1
ATOM 662 O O . THR A 1 83 ? -24.849 -12.460 47.032 1.00 95.44 83 THR A O 1
ATOM 665 N N . ILE A 1 84 ? -25.635 -11.454 48.879 1.00 96.56 84 ILE A N 1
ATOM 666 C CA . ILE A 1 84 ? -26.092 -10.252 48.176 1.00 96.56 84 ILE A CA 1
ATOM 667 C C . ILE A 1 84 ? -24.910 -9.425 47.673 1.00 96.56 84 ILE A C 1
ATOM 669 O O . ILE A 1 84 ? -24.937 -8.992 46.525 1.00 96.56 84 ILE A O 1
ATOM 673 N N . LYS A 1 85 ? -23.831 -9.281 48.448 1.00 96.56 85 LYS A N 1
ATOM 674 C CA . LYS A 1 85 ? -22.600 -8.614 47.999 1.00 96.56 85 LYS A CA 1
ATOM 675 C C . LYS A 1 85 ? -22.063 -9.236 46.706 1.00 96.56 85 LYS A C 1
ATOM 677 O O . LYS A 1 85 ? -21.762 -8.501 45.762 1.00 96.56 85 LYS A O 1
ATOM 682 N N . TYR A 1 86 ? -21.971 -10.565 46.638 1.00 96.94 86 TYR A N 1
ATOM 683 C CA . TYR A 1 86 ? -21.517 -11.263 45.431 1.00 96.94 86 TYR A CA 1
ATOM 684 C C . TYR A 1 86 ? -22.477 -11.076 44.255 1.00 96.94 86 TYR A C 1
ATOM 686 O O . TYR A 1 86 ? -22.034 -10.735 43.160 1.00 96.94 86 TYR A O 1
ATOM 694 N N . GLU A 1 87 ? -23.781 -11.254 44.471 1.00 96.31 87 GLU A N 1
ATOM 695 C CA . GLU A 1 87 ? -24.768 -11.142 43.393 1.00 96.31 87 GLU A CA 1
ATOM 696 C C . GLU A 1 87 ? -24.820 -9.721 42.816 1.00 96.31 87 GLU A C 1
ATOM 698 O O . GLU A 1 87 ? -24.852 -9.551 41.599 1.00 96.31 87 GLU A O 1
ATOM 703 N N . VAL A 1 88 ? -24.765 -8.698 43.670 1.00 96.75 88 VAL A N 1
ATOM 704 C CA . VAL A 1 88 ? -24.743 -7.300 43.232 1.00 96.75 88 VAL A CA 1
ATOM 705 C C . VAL A 1 88 ? -23.483 -7.005 42.423 1.00 96.75 88 VAL A C 1
ATOM 707 O O . VAL A 1 88 ? -23.580 -6.448 41.332 1.00 96.75 88 VAL A O 1
ATOM 710 N N . THR A 1 89 ? -22.314 -7.435 42.909 1.00 96.44 89 THR A N 1
ATOM 711 C CA . THR A 1 89 ? -21.040 -7.260 42.189 1.00 96.44 89 THR A CA 1
ATOM 712 C C . THR A 1 89 ? -21.096 -7.926 40.813 1.00 96.44 89 THR A C 1
ATOM 714 O O . THR A 1 89 ? -20.743 -7.315 39.806 1.00 96.44 89 THR A O 1
ATOM 717 N N . ARG A 1 90 ? -21.603 -9.164 40.752 1.00 96.56 90 ARG A N 1
ATOM 718 C CA . ARG A 1 90 ? -21.757 -9.924 39.507 1.00 96.56 90 ARG A CA 1
ATOM 719 C C . ARG A 1 90 ? -22.667 -9.205 38.512 1.00 96.56 90 ARG A C 1
ATOM 721 O O . ARG A 1 90 ? -22.320 -9.114 37.337 1.00 96.56 90 ARG A O 1
ATOM 728 N N . ARG A 1 91 ? -23.826 -8.712 38.959 1.00 96.44 91 ARG A N 1
ATOM 729 C CA . ARG A 1 91 ? -24.775 -8.000 38.088 1.00 96.44 91 ARG A CA 1
ATOM 730 C C . ARG A 1 91 ? -24.212 -6.671 37.599 1.00 96.44 91 ARG A C 1
ATOM 732 O O . ARG A 1 91 ? -24.339 -6.383 36.415 1.00 96.44 91 ARG A O 1
ATOM 739 N N . ALA A 1 92 ? -23.548 -5.913 38.471 1.00 95.62 92 ALA A N 1
ATOM 740 C CA . ALA A 1 92 ? -22.926 -4.644 38.107 1.00 95.62 92 ALA A CA 1
ATOM 741 C C . ALA A 1 92 ? -21.850 -4.829 37.026 1.00 95.62 92 ALA A C 1
ATOM 743 O O . ALA A 1 92 ? -21.869 -4.136 36.014 1.00 95.62 92 ALA A O 1
ATOM 744 N N . PHE A 1 93 ? -20.968 -5.818 37.195 1.00 94.69 93 PHE A N 1
ATOM 745 C CA . PHE A 1 93 ? -19.913 -6.110 36.223 1.00 94.69 93 PHE A CA 1
ATOM 746 C C . PHE A 1 93 ? -20.474 -6.619 34.892 1.00 94.69 93 PHE A C 1
ATOM 748 O O . PHE A 1 93 ? -20.025 -6.218 33.822 1.00 94.69 93 PHE A O 1
ATOM 755 N N . LYS A 1 94 ? -21.503 -7.473 34.946 1.00 95.00 94 LYS A N 1
ATOM 756 C CA . LYS A 1 94 ? -22.197 -7.937 33.743 1.00 95.00 94 LYS A CA 1
ATOM 757 C C . LYS A 1 94 ? -22.815 -6.763 32.973 1.00 95.00 94 LYS A C 1
ATOM 759 O O . LYS A 1 94 ? -22.611 -6.669 31.768 1.00 95.00 94 LYS A O 1
ATOM 764 N N . ALA A 1 95 ? -23.515 -5.866 33.668 1.00 94.12 95 ALA A N 1
ATOM 765 C CA . ALA A 1 95 ? -24.128 -4.686 33.063 1.00 94.12 95 ALA A CA 1
ATOM 766 C C . ALA A 1 95 ? -23.080 -3.741 32.450 1.00 94.12 95 ALA A C 1
ATOM 768 O O . ALA A 1 95 ? -23.268 -3.269 31.332 1.00 94.12 95 ALA A O 1
ATOM 769 N N . GLN A 1 96 ? -21.956 -3.521 33.140 1.00 94.62 96 GLN A N 1
ATOM 770 C CA . GLN A 1 96 ? -20.831 -2.742 32.617 1.00 94.62 96 GLN A CA 1
ATOM 771 C C . GLN A 1 96 ? -20.279 -3.369 31.332 1.00 94.62 96 GLN A C 1
ATOM 773 O O . GLN A 1 96 ? -20.112 -2.676 30.332 1.00 94.62 96 GLN A O 1
ATOM 778 N N . HIS A 1 97 ? -20.040 -4.682 31.332 1.00 92.94 97 HIS A N 1
ATOM 779 C CA . HIS A 1 97 ? -19.504 -5.389 30.172 1.00 92.94 97 HIS A CA 1
ATOM 780 C C . HIS A 1 97 ? -20.450 -5.334 28.965 1.00 92.94 97 HIS A C 1
ATOM 782 O O . HIS A 1 97 ? -20.014 -5.033 27.855 1.00 92.94 97 HIS A O 1
ATOM 788 N N . GLU A 1 98 ? -21.748 -5.569 29.179 1.00 93.06 98 GLU A N 1
ATOM 789 C CA . GLU A 1 98 ? -22.773 -5.453 28.135 1.00 93.06 98 GLU A CA 1
ATOM 790 C C . GLU A 1 98 ? -22.858 -4.023 27.587 1.00 93.06 98 GLU A C 1
ATOM 792 O O . GLU A 1 98 ? -22.931 -3.827 26.374 1.00 93.06 98 GLU A O 1
ATOM 797 N N . TRP A 1 99 ? -22.794 -3.017 28.462 1.00 93.75 99 TRP A N 1
ATOM 798 C CA . TRP A 1 99 ? -22.807 -1.617 28.051 1.00 93.75 99 TRP A CA 1
ATOM 799 C C . TRP A 1 99 ? -21.578 -1.255 27.210 1.00 93.75 99 TRP A C 1
ATOM 801 O O . TRP A 1 99 ? -21.738 -0.682 26.134 1.00 93.75 99 TRP A O 1
ATOM 811 N N . ILE A 1 100 ? -20.367 -1.634 27.646 1.00 91.12 100 ILE A N 1
ATOM 812 C CA . ILE A 1 100 ? -19.124 -1.401 26.890 1.00 91.12 100 ILE A CA 1
ATOM 813 C C . ILE A 1 100 ? -19.229 -2.060 25.514 1.00 91.12 100 ILE A C 1
ATOM 815 O O . ILE A 1 100 ? -18.991 -1.411 24.498 1.00 91.12 100 ILE A O 1
ATOM 819 N N . HIS A 1 101 ? -19.627 -3.332 25.470 1.00 89.94 101 HIS A N 1
ATOM 820 C CA . HIS A 1 101 ? -19.756 -4.068 24.219 1.00 89.94 101 HIS A CA 1
ATOM 821 C C . HIS A 1 101 ? -20.709 -3.361 23.245 1.00 89.94 101 HIS A C 1
ATOM 823 O O . HIS A 1 101 ? -20.342 -3.104 22.102 1.00 89.94 101 HIS A O 1
ATOM 829 N N . ASN A 1 102 ? -21.899 -2.974 23.708 1.00 90.19 102 ASN A N 1
ATOM 830 C CA . ASN A 1 102 ? -22.891 -2.293 22.874 1.00 90.19 102 ASN A CA 1
ATOM 831 C C . ASN A 1 102 ? -22.432 -0.897 22.428 1.00 90.19 102 ASN A C 1
ATOM 833 O O . ASN A 1 102 ? -22.642 -0.526 21.276 1.00 90.19 102 ASN A O 1
ATOM 837 N N . SER A 1 103 ? -21.775 -0.146 23.316 1.00 88.50 103 SER A N 1
ATOM 838 C CA . SER A 1 103 ? -21.261 1.202 23.044 1.00 88.50 103 SER A CA 1
ATOM 839 C C . SER A 1 103 ? -20.198 1.199 21.938 1.00 88.50 103 SER A C 1
ATOM 841 O O . SER A 1 103 ? -20.205 2.056 21.056 1.00 88.50 103 SER A O 1
ATOM 843 N N . TYR A 1 104 ? -19.324 0.188 21.922 1.00 86.25 104 TYR A N 1
ATOM 844 C CA . TYR A 1 104 ? -18.246 0.073 20.934 1.00 86.25 104 TYR A CA 1
ATOM 845 C C . TYR A 1 104 ? -18.582 -0.809 19.726 1.00 86.25 104 TYR A C 1
ATOM 847 O O . TYR A 1 104 ? -17.790 -0.856 18.783 1.00 86.25 104 TYR A O 1
ATOM 855 N N . GLN A 1 105 ? -19.745 -1.467 19.697 1.00 86.62 105 GLN A N 1
ATOM 856 C CA . GLN A 1 105 ? -20.121 -2.395 18.626 1.00 86.62 105 GLN A CA 1
ATOM 857 C C . GLN A 1 105 ? -20.068 -1.740 17.239 1.00 86.62 105 GLN A C 1
ATOM 859 O O . GLN A 1 105 ? -19.492 -2.307 16.318 1.00 86.62 105 GLN A O 1
ATOM 864 N N . GLY A 1 106 ? -20.578 -0.511 17.101 1.00 81.00 106 GLY A N 1
ATOM 865 C CA . GLY A 1 106 ? -20.546 0.213 15.827 1.00 81.00 106 GLY A CA 1
ATOM 866 C C . GLY A 1 106 ? -19.127 0.515 15.334 1.00 81.00 106 GLY A C 1
ATOM 867 O O . GLY A 1 106 ? -18.852 0.397 14.142 1.00 81.00 106 GLY A O 1
ATOM 868 N N . LEU A 1 107 ? -18.202 0.841 16.244 1.00 81.31 107 LEU A N 1
ATOM 869 C CA . LEU A 1 107 ? -16.792 1.058 15.907 1.00 81.31 107 LEU A CA 1
ATOM 870 C C . LEU A 1 107 ? -16.106 -0.261 15.529 1.00 81.31 107 LEU A C 1
ATOM 872 O O . LEU A 1 107 ? -15.355 -0.315 14.558 1.00 81.31 107 LEU A O 1
ATOM 876 N N . ILE A 1 108 ? -16.391 -1.333 16.272 1.00 81.06 108 ILE A N 1
ATOM 877 C CA . ILE A 1 108 ? -15.904 -2.685 15.974 1.00 81.06 108 ILE A CA 1
ATOM 878 C C . ILE A 1 108 ? -16.365 -3.113 14.580 1.00 81.06 108 ILE A C 1
ATOM 880 O O . ILE A 1 108 ? -15.566 -3.639 13.805 1.00 81.06 108 ILE A O 1
ATOM 884 N N . ASP A 1 109 ? -17.629 -2.869 14.248 1.00 82.75 109 ASP A N 1
ATOM 885 C CA . ASP A 1 109 ? -18.186 -3.212 12.947 1.00 82.75 109 ASP A CA 1
ATOM 886 C C . ASP A 1 109 ? -17.563 -2.361 11.843 1.00 82.75 109 ASP A C 1
ATOM 888 O O . ASP A 1 109 ? -17.119 -2.927 10.853 1.00 82.75 109 ASP A O 1
ATOM 892 N N . GLN A 1 110 ? -17.390 -1.049 12.042 1.00 78.12 110 GLN A N 1
ATOM 893 C CA . GLN A 1 110 ? -16.681 -0.186 11.089 1.00 78.12 110 GLN A CA 1
ATOM 894 C C . GLN A 1 110 ? -15.250 -0.654 10.809 1.00 78.12 110 GLN A C 1
ATOM 896 O O . GLN A 1 110 ? -14.855 -0.723 9.646 1.00 78.12 110 GLN A O 1
ATOM 901 N N . VAL A 1 111 ? -14.486 -1.014 11.846 1.00 79.12 111 VAL A N 1
ATOM 902 C CA . VAL A 1 111 ? -13.123 -1.549 11.693 1.00 79.12 111 VAL A CA 1
ATOM 903 C C . VAL A 1 111 ? -13.141 -2.876 10.932 1.00 79.12 111 VAL A C 1
ATOM 905 O O . VAL A 1 111 ? -12.326 -3.082 10.035 1.00 79.12 111 VAL A O 1
ATOM 908 N N . LYS A 1 112 ? -14.092 -3.770 11.231 1.00 74.56 112 LYS A N 1
ATOM 909 C CA . LYS A 1 112 ? -14.245 -5.049 10.516 1.00 74.56 112 LYS A CA 1
ATOM 910 C C . LYS A 1 112 ? -14.668 -4.864 9.061 1.00 74.56 112 LYS A C 1
ATOM 912 O O . LYS A 1 112 ? -14.228 -5.612 8.194 1.00 74.56 112 LYS A O 1
ATOM 917 N N . THR A 1 113 ? -15.529 -3.888 8.790 1.00 71.25 113 THR A N 1
ATOM 918 C CA . THR A 1 113 ? -16.070 -3.601 7.460 1.00 71.25 113 THR A CA 1
ATOM 919 C C . THR A 1 113 ? -15.293 -2.514 6.735 1.00 71.25 113 THR A C 1
ATOM 921 O O . THR A 1 113 ? -15.845 -1.954 5.785 1.00 71.25 113 THR A O 1
ATOM 924 N N . ASN A 1 114 ? -14.061 -2.186 7.158 1.00 70.44 114 ASN A N 1
ATOM 925 C CA . ASN A 1 114 ? -13.226 -1.141 6.560 1.00 70.44 114 ASN A CA 1
ATOM 926 C C . ASN A 1 114 ? -12.773 -1.548 5.143 1.00 70.44 114 ASN A C 1
ATOM 928 O O . ASN A 1 114 ? -11.622 -1.844 4.837 1.00 70.44 114 ASN A O 1
ATOM 932 N N . THR A 1 115 ? -13.754 -1.587 4.251 1.00 61.22 115 THR A N 1
ATOM 933 C CA . THR A 1 115 ? -13.704 -1.874 2.822 1.00 61.22 115 THR A CA 1
ATOM 934 C C . THR A 1 115 ? -12.840 -0.858 2.096 1.00 61.22 115 THR A C 1
ATOM 936 O O . THR A 1 115 ? -12.268 -1.185 1.057 1.00 61.22 115 THR A O 1
ATOM 939 N N . PHE A 1 116 ? -12.683 0.338 2.668 1.00 62.09 116 PHE A N 1
ATOM 940 C CA . PHE A 1 116 ? -11.738 1.343 2.211 1.00 62.09 116 PHE A CA 1
ATOM 941 C C . PHE A 1 116 ? -10.296 0.818 2.217 1.00 62.09 116 PHE A C 1
ATOM 943 O O . PHE A 1 116 ? -9.598 0.979 1.215 1.00 62.09 116 PHE A O 1
ATOM 950 N N . ASP A 1 117 ? -9.871 0.114 3.271 1.00 74.19 117 ASP A N 1
ATOM 951 C CA . ASP A 1 117 ? -8.514 -0.440 3.350 1.00 74.19 117 ASP A CA 1
ATOM 952 C C . ASP A 1 117 ? -8.316 -1.545 2.310 1.00 74.19 117 ASP A C 1
ATOM 954 O O . ASP A 1 117 ? -7.330 -1.541 1.577 1.00 74.19 117 ASP A O 1
ATOM 958 N N . HIS A 1 118 ? -9.291 -2.445 2.148 1.00 74.00 118 HIS A N 1
ATOM 959 C CA . HIS A 1 118 ? -9.224 -3.494 1.124 1.00 74.00 118 HIS A CA 1
ATOM 960 C C . HIS A 1 118 ? -9.223 -2.947 -0.309 1.00 74.00 118 HIS A C 1
ATOM 962 O O . HIS A 1 118 ? -8.428 -3.397 -1.135 1.00 74.00 118 HIS A O 1
ATOM 968 N N . GLN A 1 119 ? -10.063 -1.957 -0.620 1.00 78.94 119 GLN A N 1
ATOM 969 C CA . GLN A 1 119 ? -10.070 -1.323 -1.942 1.00 78.94 119 GLN A CA 1
ATOM 970 C C . GLN A 1 119 ? -8.775 -0.552 -2.213 1.00 78.94 119 GLN A C 1
ATOM 972 O O . GLN A 1 119 ? -8.283 -0.553 -3.343 1.00 78.94 119 GLN A O 1
ATOM 977 N N . THR A 1 120 ? -8.211 0.096 -1.194 1.00 80.38 120 THR A N 1
ATOM 978 C CA . THR A 1 120 ? -6.953 0.840 -1.313 1.00 80.38 120 THR A CA 1
ATOM 979 C C . THR A 1 120 ? -5.773 -0.108 -1.514 1.00 80.38 120 THR A C 1
ATOM 981 O O . THR A 1 120 ? -4.976 0.116 -2.423 1.00 80.38 120 THR A O 1
ATOM 984 N N . ILE A 1 121 ? -5.709 -1.212 -0.763 1.00 82.94 121 ILE A N 1
ATOM 985 C CA . ILE A 1 121 ? -4.702 -2.269 -0.946 1.00 82.94 121 ILE A CA 1
ATOM 986 C C . ILE A 1 121 ? -4.804 -2.872 -2.354 1.00 82.94 121 ILE A C 1
ATOM 988 O O . ILE A 1 121 ? -3.803 -2.940 -3.062 1.00 82.94 121 ILE A O 1
ATOM 992 N N . ALA A 1 122 ? -6.010 -3.208 -2.822 1.00 86.44 122 ALA A N 1
ATOM 993 C CA . ALA A 1 122 ? -6.203 -3.757 -4.166 1.00 86.44 122 ALA A CA 1
ATOM 994 C C . ALA A 1 122 ? -5.767 -2.780 -5.278 1.00 86.44 122 ALA A C 1
ATOM 996 O O . ALA A 1 122 ? -5.163 -3.187 -6.276 1.00 86.44 122 ALA A O 1
ATOM 997 N N . LYS A 1 123 ? -6.035 -1.477 -5.110 1.00 89.50 123 LYS A N 1
ATOM 998 C CA . LYS A 1 123 ? -5.555 -0.436 -6.034 1.00 89.50 123 LYS A CA 1
ATOM 999 C C . LYS A 1 123 ? -4.032 -0.310 -6.006 1.00 89.50 123 LYS A C 1
ATOM 1001 O O . LYS A 1 123 ? -3.429 -0.208 -7.073 1.00 89.50 123 LYS A O 1
ATOM 1006 N N . LEU A 1 124 ? -3.410 -0.345 -4.826 1.00 89.81 124 LEU A N 1
ATOM 1007 C CA . LEU A 1 124 ? -1.950 -0.322 -4.681 1.00 89.81 124 LEU A CA 1
ATOM 1008 C C . LEU A 1 124 ? 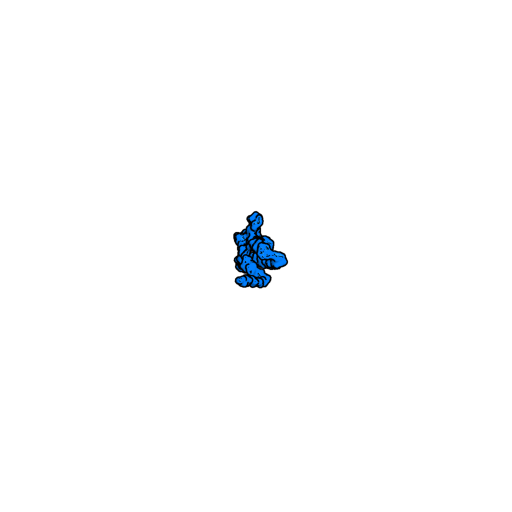-1.295 -1.529 -5.361 1.00 89.81 124 LEU A C 1
ATOM 1010 O O . LEU A 1 124 ? -0.321 -1.356 -6.090 1.00 89.81 124 LEU A O 1
ATOM 1014 N N . ASP A 1 125 ? -1.866 -2.723 -5.212 1.00 92.06 125 ASP A N 1
ATOM 1015 C CA . ASP A 1 125 ? -1.377 -3.932 -5.881 1.00 92.06 125 ASP A CA 1
ATOM 1016 C C . ASP A 1 125 ? -1.475 -3.826 -7.406 1.00 92.06 125 ASP A C 1
ATOM 1018 O O . ASP A 1 125 ? -0.537 -4.183 -8.125 1.00 92.06 125 ASP A O 1
ATOM 1022 N N . SER A 1 126 ? -2.591 -3.299 -7.917 1.00 94.19 126 SER A N 1
ATOM 1023 C CA . SER A 1 126 ? -2.756 -3.051 -9.351 1.00 94.19 126 SER A CA 1
ATOM 1024 C C . SER A 1 126 ? -1.731 -2.043 -9.872 1.00 94.19 126 SER A C 1
ATOM 1026 O O . SER A 1 126 ? -1.131 -2.267 -10.923 1.00 94.19 126 SER A O 1
ATOM 1028 N N . LEU A 1 127 ? -1.513 -0.941 -9.151 1.00 94.19 127 LEU A N 1
ATOM 1029 C CA . LEU A 1 127 ? -0.534 0.078 -9.529 1.00 94.19 127 LEU A CA 1
ATOM 1030 C C . LEU A 1 127 ? 0.892 -0.479 -9.501 1.00 94.19 127 LEU A C 1
ATOM 1032 O O . LEU A 1 127 ? 1.650 -0.238 -10.437 1.00 94.19 127 LEU A O 1
ATOM 1036 N N . ASN A 1 128 ? 1.239 -1.282 -8.493 1.00 93.62 128 ASN A N 1
ATOM 1037 C CA . ASN A 1 128 ? 2.544 -1.936 -8.404 1.00 93.62 128 ASN A CA 1
ATOM 1038 C C . ASN A 1 128 ? 2.803 -2.882 -9.580 1.00 93.62 128 ASN A C 1
ATOM 1040 O O . ASN A 1 128 ? 3.908 -2.888 -10.122 1.00 93.62 128 ASN A O 1
ATOM 1044 N N . LYS A 1 129 ? 1.797 -3.653 -10.014 1.00 95.19 129 LYS A N 1
ATOM 1045 C CA . LYS A 1 129 ? 1.921 -4.514 -11.203 1.00 95.19 129 LYS A CA 1
ATOM 1046 C C . LYS A 1 129 ? 2.214 -3.699 -12.459 1.00 95.19 129 LYS A C 1
ATOM 1048 O O . LYS A 1 129 ? 3.169 -4.011 -13.168 1.00 95.19 129 LYS A O 1
ATOM 1053 N N . ILE A 1 130 ? 1.461 -2.619 -12.681 1.00 95.19 130 ILE A N 1
ATOM 1054 C CA . ILE A 1 130 ? 1.677 -1.715 -13.820 1.00 95.19 130 ILE A CA 1
ATOM 1055 C C . ILE A 1 130 ? 3.093 -1.131 -13.772 1.00 95.19 130 ILE A C 1
ATOM 1057 O O . ILE A 1 130 ? 3.793 -1.116 -14.782 1.00 95.19 130 ILE A O 1
ATOM 1061 N N . LEU A 1 131 ? 3.547 -0.685 -12.601 1.00 94.50 131 LEU A N 1
ATOM 1062 C CA . LEU A 1 131 ? 4.875 -0.094 -12.430 1.00 94.50 13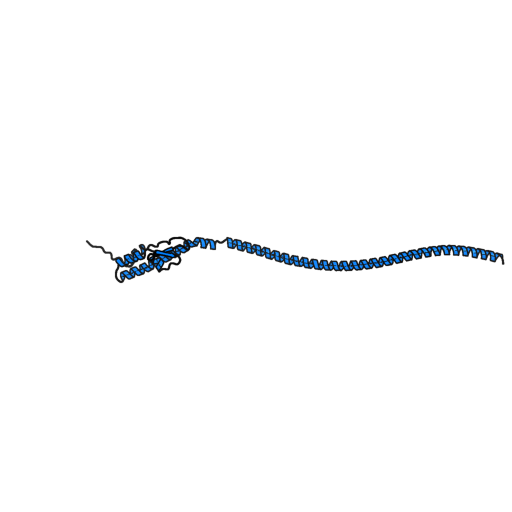1 LEU A CA 1
ATOM 1063 C C . LEU A 1 131 ? 5.983 -1.108 -12.764 1.00 94.50 131 LEU A C 1
ATOM 1065 O O . LEU A 1 131 ? 6.898 -0.798 -13.525 1.00 94.50 131 LEU A O 1
ATOM 1069 N N . GLN A 1 132 ? 5.855 -2.351 -12.291 1.00 94.88 132 GLN A N 1
ATOM 1070 C CA . GLN A 1 132 ? 6.799 -3.426 -12.610 1.00 94.88 132 GLN A CA 1
ATOM 1071 C C . GLN A 1 132 ? 6.835 -3.769 -14.105 1.00 94.88 132 GLN A C 1
ATOM 1073 O O . GLN A 1 132 ? 7.911 -4.036 -14.647 1.00 94.88 132 GLN A O 1
ATOM 1078 N N . GLU A 1 133 ? 5.685 -3.779 -14.780 1.00 96.19 133 GLU A N 1
ATOM 1079 C CA . GLU A 1 133 ? 5.612 -3.998 -16.228 1.00 96.19 133 GLU A CA 1
ATOM 1080 C C . GLU A 1 133 ? 6.319 -2.876 -16.993 1.00 96.19 133 GLU A C 1
ATOM 1082 O O . GLU A 1 133 ? 7.174 -3.153 -17.838 1.00 96.19 133 GLU A O 1
ATOM 1087 N N . ARG A 1 134 ? 6.060 -1.614 -16.631 1.00 94.56 134 ARG A N 1
ATOM 1088 C CA . ARG A 1 134 ? 6.717 -0.449 -17.244 1.00 94.56 134 ARG A CA 1
ATOM 1089 C C . ARG A 1 134 ? 8.221 -0.430 -17.016 1.00 94.56 134 ARG A C 1
ATOM 1091 O O . ARG A 1 134 ? 8.971 -0.136 -17.944 1.00 94.56 134 ARG A O 1
ATOM 1098 N N . ASP A 1 135 ? 8.685 -0.814 -15.833 1.00 96.06 135 ASP A N 1
ATOM 1099 C CA . ASP A 1 135 ? 10.118 -0.932 -15.552 1.00 96.06 135 ASP A CA 1
ATOM 1100 C C . ASP A 1 135 ? 10.797 -2.004 -16.414 1.00 96.06 135 ASP A C 1
ATOM 1102 O O . ASP A 1 135 ? 11.938 -1.828 -16.859 1.00 96.06 135 ASP A O 1
ATOM 1106 N N . ARG A 1 136 ? 10.112 -3.124 -16.680 1.00 96.25 136 ARG A N 1
ATOM 1107 C CA . ARG A 1 136 ? 10.614 -4.166 -17.590 1.00 96.25 136 ARG A CA 1
ATOM 1108 C C . ARG A 1 136 ? 10.669 -3.659 -19.029 1.00 96.25 136 ARG A C 1
ATOM 1110 O O . ARG A 1 136 ? 11.695 -3.853 -19.686 1.00 96.25 136 ARG A O 1
ATOM 1117 N N . GLU A 1 137 ? 9.619 -2.982 -19.495 1.00 96.88 137 GLU A N 1
ATOM 1118 C CA . GLU A 1 137 ? 9.583 -2.354 -20.822 1.00 96.88 137 GLU A CA 1
ATOM 1119 C C . GLU A 1 137 ? 10.722 -1.344 -20.990 1.00 96.88 137 GLU A C 1
ATOM 1121 O O . GLU A 1 137 ? 11.484 -1.434 -21.951 1.00 96.88 137 GLU A O 1
ATOM 1126 N N . LEU A 1 138 ? 10.914 -0.440 -20.024 1.00 96.50 138 LEU A N 1
ATOM 1127 C CA . LEU A 1 138 ? 11.979 0.564 -20.058 1.00 96.50 138 LEU A CA 1
ATOM 1128 C C . LEU A 1 138 ? 13.373 -0.065 -20.103 1.00 96.50 138 LEU A C 1
ATOM 1130 O O . LEU A 1 138 ? 14.234 0.391 -20.859 1.00 96.50 138 LEU A O 1
ATOM 1134 N N . LYS A 1 139 ? 13.616 -1.127 -19.327 1.00 95.94 139 LYS A N 1
ATOM 1135 C CA . LYS A 1 139 ? 14.896 -1.852 -19.363 1.00 95.94 139 LYS A CA 1
ATOM 1136 C C . LYS A 1 139 ? 15.148 -2.482 -20.729 1.00 95.94 139 LYS A C 1
ATOM 1138 O O . LYS A 1 139 ? 16.262 -2.365 -21.245 1.00 95.94 139 LYS A O 1
ATOM 1143 N N . LYS A 1 140 ? 14.125 -3.101 -21.326 1.00 96.88 140 LYS A N 1
ATOM 1144 C CA . LYS A 1 140 ? 14.210 -3.686 -22.668 1.00 96.88 140 LYS A CA 1
ATOM 1145 C C . LYS A 1 140 ? 14.504 -2.606 -23.712 1.00 96.88 140 LYS A C 1
ATOM 1147 O O . LYS A 1 140 ? 15.506 -2.710 -24.416 1.00 96.88 140 LYS A O 1
ATOM 1152 N N . LEU A 1 141 ? 13.739 -1.518 -23.718 1.00 96.38 141 LEU A N 1
ATOM 1153 C CA . LEU A 1 141 ? 13.906 -0.415 -24.667 1.00 96.38 141 LEU A CA 1
ATOM 1154 C C . LEU A 1 141 ? 15.295 0.229 -24.552 1.00 96.38 141 LEU A C 1
ATOM 1156 O O . LEU A 1 141 ? 15.967 0.484 -25.548 1.00 96.38 141 LEU A O 1
ATOM 1160 N N . LYS A 1 142 ? 15.793 0.405 -23.322 1.00 96.38 142 LYS A N 1
ATOM 1161 C CA . LYS A 1 142 ? 17.154 0.894 -23.066 1.00 96.38 142 LYS A CA 1
ATOM 1162 C C . LYS A 1 142 ? 18.224 -0.041 -23.634 1.00 96.38 142 LYS A C 1
ATOM 1164 O O . LYS A 1 142 ? 19.226 0.443 -24.164 1.00 96.38 142 LYS A O 1
ATOM 1169 N N . SER A 1 143 ? 18.042 -1.360 -23.525 1.00 94.88 143 SER A N 1
ATOM 1170 C CA . SER A 1 143 ? 18.975 -2.324 -24.123 1.00 94.88 143 SER A CA 1
ATOM 1171 C C . SER A 1 143 ? 18.950 -2.291 -25.652 1.00 94.88 143 SER A C 1
ATOM 1173 O O . SER A 1 143 ? 20.017 -2.266 -26.264 1.00 94.88 143 SER A O 1
ATOM 1175 N N . GLU A 1 144 ? 17.767 -2.185 -26.259 1.00 95.88 144 GLU A N 1
ATOM 1176 C CA . GLU A 1 144 ? 17.593 -2.091 -27.712 1.00 95.88 144 GLU A CA 1
ATOM 1177 C C . GLU A 1 144 ? 18.214 -0.805 -28.266 1.00 95.88 144 GLU A C 1
ATOM 1179 O O . GLU A 1 144 ? 19.017 -0.860 -29.196 1.00 95.88 144 GLU A O 1
ATOM 1184 N N . CYS A 1 145 ? 17.956 0.348 -27.637 1.00 95.12 145 CYS A N 1
ATOM 1185 C CA . CYS A 1 145 ? 18.590 1.612 -28.014 1.00 95.12 145 CYS A CA 1
ATOM 1186 C C . CYS A 1 145 ? 20.118 1.550 -27.906 1.00 95.12 145 CYS A C 1
ATOM 1188 O O . CYS A 1 145 ? 20.820 2.079 -28.769 1.00 95.12 145 CYS A O 1
ATOM 1190 N N . LYS A 1 146 ? 20.655 0.903 -26.863 1.00 95.56 146 LYS A N 1
ATOM 1191 C CA . LYS A 1 146 ? 22.106 0.744 -26.703 1.00 95.56 146 LYS A CA 1
ATOM 1192 C C . LYS A 1 146 ? 22.700 -0.129 -27.813 1.00 95.56 146 LYS A C 1
ATOM 1194 O O . LYS A 1 146 ? 23.748 0.232 -28.346 1.00 95.56 146 LYS A O 1
ATOM 1199 N N . GLY A 1 147 ? 22.038 -1.233 -28.166 1.00 95.62 147 GLY A N 1
ATOM 1200 C CA . GLY A 1 147 ? 22.440 -2.100 -29.277 1.00 95.62 147 GLY A CA 1
ATOM 1201 C C . GLY A 1 147 ? 22.409 -1.362 -30.617 1.00 95.62 147 GLY A C 1
ATOM 1202 O O . GLY A 1 147 ? 23.432 -1.275 -31.294 1.00 95.62 147 GLY A O 1
ATOM 1203 N N . GLY A 1 148 ? 21.288 -0.711 -30.936 1.00 96.12 148 GLY A N 1
ATOM 1204 C CA . GLY A 1 148 ? 21.140 0.069 -32.168 1.00 96.12 148 GLY A CA 1
ATOM 1205 C C . GLY A 1 148 ? 22.163 1.204 -32.291 1.00 96.12 148 GLY A C 1
ATOM 1206 O O . GLY A 1 148 ? 22.704 1.443 -33.370 1.00 96.12 148 GLY A O 1
ATOM 1207 N N . LEU A 1 149 ? 22.516 1.867 -31.183 1.00 96.44 149 LEU A N 1
ATOM 1208 C CA . LEU A 1 149 ? 23.565 2.890 -31.181 1.00 96.44 149 LEU A CA 1
ATOM 1209 C C . LEU A 1 149 ? 24.945 2.306 -31.529 1.00 96.44 149 LEU A C 1
ATOM 1211 O O . LEU A 1 149 ? 25.705 2.926 -32.274 1.00 96.44 149 LEU A O 1
ATOM 1215 N N . GLN A 1 150 ? 25.279 1.122 -31.011 1.00 96.62 150 GLN A N 1
ATOM 1216 C CA . GLN A 1 150 ? 26.547 0.446 -31.311 1.00 96.62 150 GLN A CA 1
ATOM 1217 C C . GLN A 1 150 ? 26.622 -0.011 -32.772 1.00 96.62 150 GLN A C 1
ATOM 1219 O O . GLN A 1 150 ? 27.662 0.145 -33.423 1.00 96.62 150 GLN A O 1
ATOM 1224 N N . GLU A 1 151 ? 25.519 -0.533 -33.306 1.00 96.69 151 GLU A N 1
ATOM 1225 C CA . GLU A 1 151 ? 25.408 -0.911 -34.714 1.00 96.69 151 GLU A CA 1
ATOM 1226 C C . GLU A 1 151 ? 25.584 0.305 -35.625 1.00 96.69 151 GLU A C 1
ATOM 1228 O O . GLU A 1 151 ? 26.418 0.280 -36.536 1.00 96.69 151 GLU A O 1
ATOM 1233 N N . LEU A 1 152 ? 24.892 1.408 -35.324 1.00 97.12 152 LEU A N 1
ATOM 1234 C CA . LEU A 1 152 ? 24.988 2.653 -36.082 1.00 97.12 152 LEU A CA 1
ATOM 1235 C C . LEU A 1 152 ? 26.407 3.235 -36.053 1.00 97.12 152 LEU A C 1
ATOM 1237 O O . LEU A 1 152 ? 26.936 3.629 -37.092 1.00 97.12 152 LEU A O 1
ATOM 1241 N N . GLN A 1 153 ? 27.064 3.242 -34.889 1.00 96.94 153 GLN A N 1
ATOM 1242 C CA . GLN A 1 153 ? 28.462 3.674 -34.773 1.00 96.94 153 GLN A CA 1
ATOM 1243 C C . GLN A 1 153 ? 29.401 2.809 -35.619 1.00 96.94 153 GLN A C 1
ATOM 1245 O O . GLN A 1 153 ? 30.328 3.322 -36.254 1.00 96.94 153 GLN A O 1
ATOM 1250 N N . THR A 1 154 ? 29.169 1.499 -35.645 1.00 97.00 154 THR A N 1
ATOM 1251 C CA . THR A 1 154 ? 29.980 0.561 -36.425 1.00 97.00 154 THR A CA 1
ATOM 1252 C C . THR A 1 154 ? 29.774 0.773 -37.925 1.00 97.00 154 THR A C 1
ATOM 1254 O O . THR A 1 154 ? 30.752 0.855 -38.673 1.00 97.00 154 THR A O 1
ATOM 1257 N N . ALA A 1 155 ? 28.523 0.923 -38.368 1.00 96.81 155 ALA A N 1
ATOM 1258 C CA . ALA A 1 155 ? 28.180 1.228 -39.755 1.00 96.81 155 ALA A CA 1
ATOM 1259 C C . ALA A 1 155 ? 28.789 2.564 -40.206 1.00 96.81 155 ALA A C 1
ATOM 1261 O O . ALA A 1 155 ? 29.418 2.635 -41.262 1.00 96.81 155 ALA A O 1
ATOM 1262 N N . TYR A 1 156 ? 28.698 3.598 -39.366 1.00 96.88 156 TYR A N 1
ATOM 1263 C CA . TYR A 1 156 ? 29.278 4.908 -39.646 1.00 96.88 156 TYR A CA 1
ATOM 1264 C C . TYR A 1 156 ? 30.802 4.843 -39.830 1.00 96.88 156 TYR A C 1
ATOM 1266 O O . TYR A 1 156 ? 31.331 5.374 -40.807 1.00 96.88 156 TYR A O 1
ATOM 1274 N N . LYS A 1 157 ? 31.520 4.125 -38.954 1.00 97.19 157 LYS A N 1
ATOM 1275 C CA . LYS A 1 157 ? 32.974 3.922 -39.095 1.00 97.19 157 LYS A CA 1
ATOM 1276 C C . LYS A 1 157 ? 33.339 3.191 -40.390 1.00 97.19 157 LYS A C 1
ATOM 1278 O O . LYS A 1 157 ? 34.307 3.572 -41.051 1.00 97.19 157 LYS A O 1
ATOM 1283 N N . LYS A 1 158 ? 32.574 2.160 -40.774 1.00 97.19 158 LYS A N 1
ATOM 1284 C CA . LYS A 1 158 ? 32.778 1.448 -42.049 1.00 97.19 158 LYS A CA 1
ATOM 1285 C C . LYS A 1 158 ? 32.608 2.394 -43.238 1.00 97.19 158 LYS A C 1
ATOM 1287 O O . LYS A 1 158 ? 33.502 2.465 -44.082 1.00 97.19 158 LYS A O 1
ATOM 1292 N N . LEU A 1 159 ? 31.528 3.176 -43.247 1.00 97.38 159 LEU A N 1
ATOM 1293 C CA . LEU A 1 159 ? 31.232 4.131 -44.312 1.00 97.38 159 LEU A CA 1
ATOM 1294 C C . LEU A 1 159 ? 32.314 5.213 -44.435 1.00 97.38 159 LEU A C 1
ATOM 1296 O O . LEU A 1 159 ? 32.746 5.530 -45.542 1.00 97.38 159 LEU A O 1
ATOM 1300 N N . GLN A 1 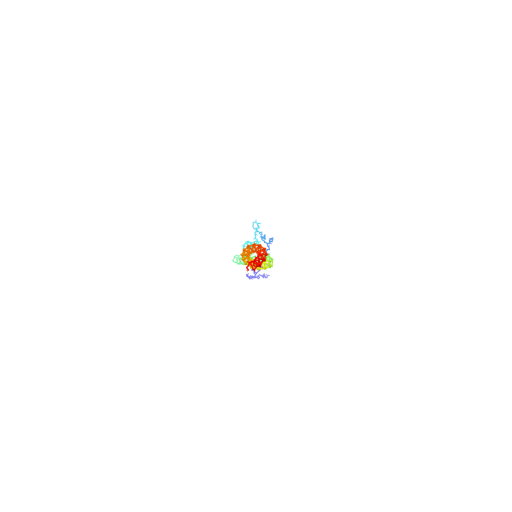160 ? 32.824 5.738 -43.315 1.00 97.19 160 GLN A N 1
ATOM 1301 C CA . GLN A 1 160 ? 33.965 6.662 -43.330 1.00 97.19 160 GLN A CA 1
ATOM 1302 C C . GLN A 1 160 ? 35.208 6.037 -43.982 1.00 97.19 160 GLN A C 1
ATOM 1304 O O . GLN A 1 160 ? 35.897 6.690 -44.771 1.00 97.19 160 GLN A O 1
ATOM 1309 N N . GLY A 1 161 ? 35.489 4.764 -43.687 1.00 96.75 161 GLY A N 1
ATOM 1310 C CA . GLY A 1 161 ? 36.594 4.027 -44.298 1.00 96.75 161 GLY A CA 1
ATOM 1311 C C . GLY A 1 161 ? 36.427 3.849 -45.811 1.00 96.75 161 GLY A C 1
ATOM 1312 O O . GLY A 1 161 ? 37.376 4.065 -46.570 1.00 96.75 161 GLY A O 1
ATOM 1313 N N . GLU A 1 162 ? 35.227 3.490 -46.264 1.00 96.94 162 GLU A N 1
ATOM 1314 C CA . GLU A 1 162 ? 34.894 3.371 -47.689 1.00 96.94 162 GLU A CA 1
ATOM 1315 C C . GLU A 1 162 ? 34.995 4.712 -48.413 1.00 96.94 162 GLU A C 1
ATOM 1317 O O . GLU A 1 162 ? 35.627 4.802 -49.467 1.00 96.94 162 GLU A O 1
ATOM 1322 N N . PHE A 1 163 ? 34.476 5.779 -47.807 1.00 97.12 163 PHE A N 1
ATOM 1323 C CA . PHE A 1 163 ? 34.572 7.129 -48.346 1.00 97.12 163 PHE A CA 1
ATOM 1324 C C . PHE A 1 163 ? 36.031 7.575 -48.518 1.00 97.12 163 PHE A C 1
ATOM 1326 O O . PHE A 1 163 ? 36.409 8.097 -49.569 1.00 97.12 163 PHE A O 1
ATOM 1333 N N . ALA A 1 164 ? 36.893 7.305 -47.533 1.00 96.56 164 ALA A N 1
ATOM 1334 C CA . ALA A 1 164 ? 38.318 7.609 -47.631 1.00 96.56 164 ALA A CA 1
ATOM 1335 C C . ALA A 1 164 ? 39.017 6.810 -48.751 1.00 96.56 164 ALA A C 1
ATOM 1337 O O . ALA A 1 164 ? 39.866 7.353 -49.470 1.00 96.56 164 ALA A O 1
ATOM 1338 N N . LYS A 1 165 ? 38.661 5.529 -48.934 1.00 96.94 165 LYS A N 1
ATOM 1339 C CA . LYS A 1 165 ? 39.161 4.705 -50.051 1.00 96.94 165 LYS A CA 1
ATOM 1340 C C . LYS A 1 165 ? 38.715 5.274 -51.397 1.00 96.94 165 LYS A C 1
ATOM 1342 O O . LYS A 1 165 ? 39.544 5.410 -52.301 1.00 96.94 165 LYS A O 1
ATOM 1347 N N . GLU A 1 166 ? 37.451 5.667 -51.513 1.00 96.56 166 GLU A N 1
ATOM 1348 C CA . GLU A 1 166 ? 36.900 6.248 -52.734 1.00 96.56 166 GLU A CA 1
ATOM 1349 C C . GLU A 1 166 ? 37.561 7.586 -53.080 1.00 96.56 166 GLU A C 1
ATOM 1351 O O . GLU A 1 166 ? 37.955 7.804 -54.228 1.00 96.56 166 GLU A O 1
ATOM 1356 N N . GLN A 1 167 ? 37.796 8.455 -52.090 1.00 97.06 167 GLN A N 1
ATOM 1357 C CA . GLN A 1 167 ? 38.551 9.692 -52.303 1.00 97.06 167 GLN A CA 1
ATOM 1358 C C . GLN A 1 167 ? 39.956 9.419 -52.852 1.00 97.06 167 GLN A C 1
ATOM 1360 O O . GLN A 1 167 ? 40.385 10.068 -53.810 1.00 97.06 167 GLN A O 1
ATOM 1365 N N . LYS A 1 168 ? 40.680 8.445 -52.283 1.00 96.00 168 LYS A N 1
ATOM 1366 C CA . LYS A 1 168 ? 42.009 8.054 -52.783 1.00 96.00 168 LYS A CA 1
ATOM 1367 C C . LYS A 1 168 ? 41.931 7.530 -54.219 1.00 96.00 168 LYS A C 1
ATOM 1369 O O . LYS A 1 168 ? 42.767 7.910 -55.042 1.00 96.00 168 LYS A O 1
ATOM 1374 N N . ARG A 1 169 ? 40.927 6.706 -54.540 1.00 96.44 169 ARG A N 1
ATOM 1375 C CA . ARG A 1 169 ? 40.693 6.187 -55.897 1.00 96.44 169 ARG A CA 1
ATOM 1376 C C . ARG A 1 169 ? 40.451 7.321 -56.893 1.00 96.44 169 ARG A C 1
ATOM 1378 O O . ARG A 1 169 ? 41.124 7.377 -57.920 1.00 96.44 169 ARG A O 1
ATOM 1385 N N . ARG A 1 170 ? 39.570 8.269 -56.563 1.00 94.81 170 ARG A N 1
ATOM 1386 C CA . ARG A 1 170 ? 39.272 9.435 -57.410 1.00 94.81 170 ARG A CA 1
ATOM 1387 C C . ARG A 1 170 ? 40.485 10.328 -57.634 1.00 94.81 170 ARG A C 1
ATOM 1389 O O . ARG A 1 170 ? 40.696 10.777 -58.756 1.00 94.81 170 ARG A O 1
ATOM 1396 N N . ARG A 1 171 ? 41.319 10.542 -56.610 1.00 95.19 171 ARG A N 1
ATOM 1397 C CA . ARG A 1 171 ? 42.584 11.279 -56.769 1.00 95.19 171 ARG A CA 1
ATOM 1398 C C . ARG A 1 171 ? 43.505 10.589 -57.774 1.00 95.19 171 ARG A C 1
ATOM 1400 O O . ARG A 1 171 ? 43.962 11.253 -58.695 1.00 95.19 171 ARG A O 1
ATOM 1407 N N . LYS A 1 172 ? 43.712 9.269 -57.651 1.00 95.06 172 LYS A N 1
ATOM 1408 C CA . LYS A 1 172 ? 44.534 8.484 -58.594 1.00 95.06 172 LYS A CA 1
ATOM 1409 C C . LYS A 1 172 ? 44.005 8.559 -60.031 1.00 95.06 172 LYS A C 1
ATOM 1411 O O . LYS A 1 172 ? 44.784 8.800 -60.950 1.00 95.06 172 LYS A O 1
ATOM 1416 N N . LEU A 1 173 ? 42.692 8.403 -60.216 1.00 93.56 173 LEU A N 1
ATOM 1417 C CA . LEU A 1 173 ? 42.044 8.558 -61.524 1.00 93.56 173 LEU A CA 1
ATOM 1418 C C . LEU A 1 173 ? 42.235 9.972 -62.086 1.00 93.56 173 LEU A C 1
ATOM 1420 O O . LEU A 1 173 ? 42.561 10.127 -63.258 1.00 93.56 173 LEU A O 1
ATOM 1424 N N . GLY A 1 174 ? 42.114 11.004 -61.247 1.00 93.19 174 GLY A N 1
ATOM 1425 C CA . GLY A 1 174 ? 42.391 12.387 -61.629 1.00 93.19 174 GLY A CA 1
ATOM 1426 C C . GLY A 1 174 ? 43.822 12.586 -62.140 1.00 93.19 174 GLY A C 1
ATOM 1427 O O . GLY A 1 174 ? 44.016 13.233 -63.168 1.00 93.19 174 GLY A O 1
ATOM 1428 N N . THR A 1 175 ? 44.821 11.996 -61.476 1.00 93.06 175 THR A N 1
ATOM 1429 C CA . THR A 1 175 ? 46.222 12.048 -61.928 1.00 93.06 175 THR A CA 1
ATOM 1430 C C . THR A 1 175 ? 46.417 11.326 -63.262 1.00 93.06 175 THR A C 1
ATOM 1432 O O . THR A 1 175 ? 47.064 11.865 -64.158 1.00 93.06 175 THR A O 1
ATOM 1435 N N . SER A 1 176 ? 45.819 10.141 -63.420 1.00 92.19 176 SER A N 1
ATOM 1436 C CA . SER A 1 176 ? 45.886 9.359 -64.662 1.00 92.19 176 SER A CA 1
ATOM 1437 C C . SER A 1 176 ? 45.210 10.072 -65.839 1.00 92.19 176 SER A C 1
ATOM 1439 O O . SER A 1 176 ? 45.751 10.092 -66.939 1.00 92.19 176 SER A O 1
ATOM 1441 N N . ASN A 1 177 ? 44.073 10.734 -65.619 1.00 92.69 177 ASN A N 1
ATOM 1442 C CA . ASN A 1 177 ? 43.411 11.510 -66.668 1.00 92.69 177 ASN A CA 1
ATOM 1443 C C . ASN A 1 177 ? 44.261 12.700 -67.131 1.00 92.69 177 ASN A C 1
ATOM 1445 O O . ASN A 1 177 ? 44.318 12.985 -68.328 1.00 92.69 177 ASN A O 1
ATOM 1449 N N . ARG A 1 178 ? 44.965 13.377 -66.211 1.00 90.62 178 ARG A N 1
ATOM 1450 C CA . ARG A 1 178 ? 45.898 14.457 -66.578 1.00 90.62 178 ARG A CA 1
ATOM 1451 C C . ARG A 1 178 ? 47.056 13.940 -67.428 1.00 90.62 178 ARG A C 1
ATOM 1453 O O . ARG A 1 178 ? 47.388 14.573 -68.428 1.00 90.62 178 ARG A O 1
ATOM 1460 N N . SER A 1 179 ? 47.648 12.799 -67.065 1.00 91.25 179 SER A N 1
ATOM 1461 C CA . SER A 1 179 ? 48.753 12.226 -67.843 1.00 91.25 179 SER A CA 1
ATOM 1462 C C . SER A 1 179 ? 48.297 11.780 -69.234 1.00 91.25 179 SER A C 1
ATOM 1464 O O . SER A 1 179 ? 48.956 12.108 -70.217 1.00 91.25 179 SER A O 1
ATOM 1466 N N . LEU A 1 180 ? 47.133 11.134 -69.353 1.00 91.62 180 LEU A N 1
ATOM 1467 C CA . LEU A 1 180 ? 46.538 10.790 -70.651 1.00 91.62 180 LEU A CA 1
ATOM 1468 C C . LEU A 1 180 ? 46.268 12.032 -71.512 1.00 91.62 180 LEU A C 1
ATOM 1470 O O . LEU A 1 180 ? 46.544 12.024 -72.713 1.00 91.62 180 LEU A O 1
ATOM 1474 N N . GLY A 1 181 ? 45.792 13.122 -70.903 1.00 90.12 181 GLY A N 1
ATOM 1475 C CA . GLY A 1 181 ? 45.642 14.413 -71.576 1.00 90.12 181 GLY A CA 1
ATOM 1476 C C . GLY A 1 181 ? 46.963 14.941 -72.148 1.00 90.12 181 GLY A C 1
ATOM 1477 O O . GLY A 1 181 ? 47.003 15.375 -73.301 1.00 90.12 181 GLY A O 1
ATOM 1478 N N . ALA A 1 182 ? 48.060 14.835 -71.391 1.00 90.06 182 ALA A N 1
ATOM 1479 C CA . ALA A 1 182 ? 49.393 15.204 -71.867 1.00 90.06 182 ALA A CA 1
ATOM 1480 C C . ALA A 1 182 ? 49.852 14.318 -73.039 1.00 90.06 182 ALA A C 1
ATOM 1482 O O . ALA A 1 182 ? 50.283 14.841 -74.070 1.00 90.06 182 ALA A O 1
ATOM 1483 N N . TYR A 1 183 ? 49.689 12.992 -72.939 1.00 91.88 183 TYR A N 1
ATOM 1484 C CA . TYR A 1 183 ? 50.016 12.054 -74.023 1.00 91.88 183 TYR A CA 1
ATOM 1485 C C . TYR A 1 183 ? 49.234 12.341 -75.303 1.00 91.88 183 TYR A C 1
ATOM 1487 O O . TYR A 1 183 ? 49.820 12.343 -76.385 1.00 91.88 183 TYR A O 1
ATOM 1495 N N . LYS A 1 184 ? 47.939 12.661 -75.198 1.00 92.75 184 LYS A N 1
ATOM 1496 C CA . LYS A 1 184 ? 47.122 13.088 -76.343 1.00 92.75 184 LYS A CA 1
ATOM 1497 C C . LYS A 1 184 ? 47.725 14.319 -77.031 1.00 92.75 184 LYS A C 1
ATOM 1499 O O . LYS A 1 184 ? 47.782 14.374 -78.260 1.00 92.75 184 LYS A O 1
ATOM 1504 N N . GLY A 1 185 ? 48.226 15.279 -76.251 1.00 90.19 185 GLY A N 1
ATOM 1505 C CA . GLY A 1 185 ? 48.944 16.448 -76.763 1.00 90.19 185 GLY A CA 1
ATOM 1506 C C . GLY A 1 185 ? 50.246 16.087 -77.487 1.00 90.19 185 GLY A C 1
ATOM 1507 O O . GLY A 1 185 ? 50.470 16.546 -78.610 1.00 90.19 185 GLY A O 1
ATOM 1508 N N . HIS A 1 186 ? 51.085 15.236 -76.885 1.00 92.94 186 HIS A N 1
ATOM 1509 C CA . HIS A 1 186 ? 52.322 14.749 -77.511 1.00 92.94 186 HIS A CA 1
ATOM 1510 C C . HIS A 1 186 ? 52.049 13.998 -78.816 1.00 92.94 186 HIS A C 1
ATOM 1512 O O . HIS A 1 186 ? 52.696 14.268 -79.827 1.00 92.94 186 HIS A O 1
ATOM 1518 N N . PHE A 1 187 ? 51.050 13.117 -78.817 1.00 94.00 187 PHE A N 1
ATOM 1519 C CA . PHE A 1 187 ? 50.638 12.358 -79.991 1.00 94.00 187 PHE A CA 1
ATOM 1520 C C . PHE A 1 187 ? 50.206 13.276 -81.137 1.00 94.00 187 PHE A C 1
ATOM 1522 O O . PHE A 1 187 ? 50.668 13.112 -82.264 1.00 94.00 187 PHE A O 1
ATOM 1529 N N . HIS A 1 188 ? 49.400 14.304 -80.856 1.00 93.75 188 HIS A N 1
ATOM 1530 C CA . HIS A 1 188 ? 48.977 15.258 -81.880 1.00 93.75 188 HIS A CA 1
ATOM 1531 C C . HIS A 1 188 ? 50.158 16.051 -82.476 1.00 93.75 188 HIS A C 1
ATOM 1533 O O . HIS A 1 188 ? 50.208 16.286 -83.686 1.00 93.75 188 HIS A O 1
ATOM 1539 N N . ARG A 1 189 ? 51.150 16.430 -81.656 1.00 94.06 189 ARG A N 1
ATOM 1540 C CA . ARG A 1 189 ? 52.388 17.071 -82.145 1.00 94.06 189 ARG A CA 1
ATOM 1541 C C . ARG A 1 189 ? 53.218 16.122 -83.011 1.00 94.06 189 ARG A C 1
ATOM 1543 O O . ARG A 1 189 ? 53.680 16.527 -84.076 1.00 94.06 189 ARG A O 1
ATOM 1550 N N . ALA A 1 190 ? 53.369 14.867 -82.589 1.00 93.69 190 ALA A N 1
ATOM 1551 C CA . ALA A 1 190 ? 54.075 13.847 -83.358 1.00 93.69 190 ALA A CA 1
ATOM 1552 C C . ALA A 1 190 ? 53.386 13.586 -84.707 1.00 93.69 190 ALA A C 1
ATOM 1554 O O . ALA A 1 190 ? 54.054 13.571 -85.737 1.00 93.69 190 ALA A O 1
ATOM 1555 N N . GLN A 1 191 ? 52.050 13.485 -84.728 1.00 95.31 191 GLN A N 1
ATOM 1556 C CA . GLN A 1 191 ? 51.270 13.365 -85.964 1.00 95.31 191 GLN A CA 1
ATOM 1557 C C . GLN A 1 191 ? 51.534 14.525 -86.930 1.00 95.31 191 GLN A C 1
ATOM 1559 O O . GLN A 1 191 ? 51.781 14.283 -88.112 1.00 95.31 191 GLN A O 1
ATOM 1564 N N . LYS A 1 192 ? 51.540 15.773 -86.438 1.00 94.75 192 LYS A N 1
ATOM 1565 C CA . LYS A 1 192 ? 51.882 16.948 -87.257 1.00 94.75 192 LYS A CA 1
ATOM 1566 C C . LYS A 1 192 ? 53.290 16.839 -87.842 1.00 94.75 192 LYS A C 1
ATOM 1568 O O . LYS A 1 192 ? 53.455 17.018 -89.044 1.00 94.75 192 LYS A O 1
ATOM 1573 N N . LYS A 1 193 ? 54.292 16.486 -87.028 1.00 95.94 193 LYS A N 1
ATOM 1574 C CA . LYS A 1 193 ? 55.678 16.347 -87.502 1.00 95.94 193 LYS A CA 1
ATOM 1575 C C . LYS A 1 193 ? 55.828 15.227 -88.534 1.00 95.94 193 LYS A C 1
ATOM 1577 O O . LYS A 1 193 ? 56.512 15.425 -89.532 1.00 95.94 193 LYS A O 1
ATOM 1582 N N . ILE A 1 194 ? 55.163 14.087 -88.335 1.00 95.25 194 ILE A N 1
ATOM 1583 C CA . ILE A 1 194 ? 55.128 12.985 -89.310 1.00 95.25 194 ILE A CA 1
ATOM 1584 C C . ILE A 1 194 ? 54.526 13.456 -90.636 1.00 95.25 194 ILE A C 1
ATOM 1586 O O . ILE A 1 194 ? 55.052 13.112 -91.691 1.00 95.25 194 ILE A O 1
ATOM 1590 N N . ALA A 1 195 ? 53.448 14.244 -90.605 1.00 94.31 195 ALA A N 1
ATOM 1591 C CA . ALA A 1 195 ? 52.854 14.794 -91.820 1.00 94.31 195 ALA A CA 1
ATOM 1592 C C . ALA A 1 195 ? 53.847 15.696 -92.571 1.00 94.31 195 ALA A C 1
ATOM 1594 O O . ALA A 1 195 ? 54.044 15.496 -93.768 1.00 94.31 195 ALA A O 1
ATOM 1595 N N . THR A 1 196 ? 54.535 16.601 -91.862 1.00 95.44 196 THR A N 1
ATOM 1596 C CA . THR A 1 196 ? 55.582 17.462 -92.437 1.00 95.44 196 THR A CA 1
ATOM 1597 C C . THR A 1 196 ? 56.726 16.648 -93.047 1.00 95.44 196 THR A C 1
ATOM 1599 O O . THR A 1 196 ? 57.071 16.849 -94.211 1.00 95.44 196 THR A O 1
ATOM 1602 N N . LEU A 1 197 ? 57.259 15.669 -92.310 1.00 94.94 197 LEU A N 1
ATOM 1603 C CA . LEU A 1 197 ? 58.332 14.795 -92.793 1.00 94.94 197 LEU A CA 1
ATOM 1604 C C . LEU A 1 197 ? 57.894 13.965 -94.008 1.00 94.94 197 LEU A C 1
ATOM 1606 O O . LEU A 1 197 ? 58.679 13.765 -94.927 1.00 94.94 197 LEU A O 1
ATOM 1610 N N . LYS A 1 198 ? 56.635 13.505 -94.064 1.00 95.06 198 LYS A N 1
ATOM 1611 C CA . LYS A 1 198 ? 56.091 12.808 -95.243 1.00 95.06 198 LYS A CA 1
ATOM 1612 C C . LYS A 1 198 ? 56.084 13.704 -96.481 1.00 95.06 198 LYS A C 1
ATOM 1614 O O . LYS A 1 198 ? 56.401 13.223 -97.568 1.00 95.06 198 LYS A O 1
ATOM 1619 N N . THR A 1 199 ? 55.715 14.978 -96.346 1.00 93.69 199 THR A N 1
ATOM 1620 C CA . THR A 1 199 ? 55.797 15.943 -97.455 1.00 93.69 199 THR A CA 1
ATOM 1621 C C . THR A 1 199 ? 57.238 16.225 -97.872 1.00 93.69 199 THR A C 1
ATOM 1623 O O . THR A 1 199 ? 57.526 16.200 -99.066 1.00 93.69 199 THR A O 1
ATOM 1626 N N . GLU A 1 200 ? 58.150 16.415 -96.917 1.00 94.00 200 GLU A N 1
ATOM 1627 C CA . GLU A 1 200 ? 59.579 16.623 -97.192 1.00 94.00 200 GLU A CA 1
ATOM 1628 C C . GLU A 1 200 ? 60.197 15.418 -97.913 1.00 94.00 200 GLU A C 1
ATOM 1630 O O . GLU A 1 200 ? 60.804 15.592 -98.966 1.00 94.00 200 GLU A O 1
ATOM 1635 N N . ASN A 1 201 ? 59.955 14.191 -97.437 1.00 94.00 201 ASN A N 1
ATOM 1636 C CA . ASN A 1 201 ? 60.433 12.970 -98.096 1.00 94.00 201 ASN A CA 1
ATOM 1637 C C . ASN A 1 201 ? 59.906 12.836 -99.528 1.00 94.00 201 ASN A C 1
ATOM 1639 O O . ASN A 1 201 ? 60.659 12.481 -100.431 1.00 94.00 201 ASN A O 1
ATOM 1643 N N . LYS A 1 202 ? 58.627 13.156 -99.774 1.00 94.06 202 LYS A N 1
ATOM 1644 C CA . LYS A 1 202 ? 58.080 13.173 -101.142 1.00 94.06 202 LYS A CA 1
ATOM 1645 C C . LYS A 1 202 ? 58.798 14.191 -102.031 1.00 94.06 202 LYS A C 1
ATOM 1647 O O . LYS A 1 202 ? 59.027 13.909 -103.205 1.00 94.06 202 LYS A O 1
ATOM 1652 N N . ASN A 1 203 ? 59.136 15.364 -101.498 1.00 92.19 203 ASN A N 1
ATOM 1653 C CA . ASN A 1 203 ? 59.857 16.396 -102.242 1.00 92.19 203 ASN A CA 1
ATOM 1654 C C . ASN A 1 203 ? 61.300 15.977 -102.539 1.00 92.19 203 ASN A C 1
ATOM 1656 O O . ASN A 1 203 ? 61.737 16.108 -103.680 1.00 92.19 203 ASN A O 1
ATOM 1660 N N . LEU A 1 204 ? 62.008 15.417 -101.556 1.00 93.25 204 LEU A N 1
ATOM 1661 C CA . LEU A 1 204 ? 63.355 14.875 -101.742 1.00 93.25 204 LEU A CA 1
ATOM 1662 C C . LEU A 1 204 ? 63.362 13.739 -102.766 1.00 93.25 204 LEU A C 1
ATOM 1664 O O . LEU A 1 204 ? 64.181 13.761 -103.675 1.00 93.25 204 LEU A O 1
ATOM 1668 N N . GLN A 1 205 ? 62.404 12.808 -102.708 1.00 92.44 205 GLN A N 1
ATOM 1669 C CA . GLN A 1 205 ? 62.294 11.738 -103.704 1.00 92.44 205 GLN A CA 1
ATOM 1670 C C . GLN A 1 205 ? 62.123 12.295 -105.124 1.00 92.44 205 GLN A C 1
ATOM 1672 O O . GLN A 1 205 ? 62.758 11.816 -106.060 1.00 92.44 205 GLN A O 1
ATOM 1677 N N . LYS A 1 206 ? 61.301 13.340 -105.301 1.00 91.25 206 LYS A N 1
ATOM 1678 C CA . LYS A 1 206 ? 61.172 14.023 -106.599 1.00 91.25 206 LYS A CA 1
ATOM 1679 C C . LYS A 1 206 ? 62.496 14.641 -107.051 1.00 91.25 206 LYS A C 1
ATOM 1681 O O . LYS A 1 206 ? 62.824 14.543 -108.229 1.00 91.25 206 LYS A O 1
ATOM 1686 N N . GLN A 1 207 ? 63.241 15.270 -106.140 1.00 91.12 207 GLN A N 1
ATOM 1687 C CA . GLN A 1 207 ? 64.550 15.854 -106.445 1.00 91.12 207 GLN A CA 1
ATOM 1688 C C . GLN A 1 207 ? 65.577 14.786 -106.833 1.00 91.12 207 GLN A C 1
ATOM 1690 O O . GLN A 1 207 ? 66.254 14.957 -107.842 1.00 91.12 207 GLN A O 1
ATOM 1695 N N . VAL A 1 208 ? 65.653 13.675 -106.093 1.00 90.25 208 VAL A N 1
ATOM 1696 C CA . VAL A 1 208 ? 66.526 12.534 -106.411 1.00 90.25 208 VAL A CA 1
ATOM 1697 C C . VAL A 1 208 ? 66.193 11.980 -107.792 1.00 90.25 208 VAL A C 1
ATOM 1699 O O . VAL A 1 208 ? 67.079 11.915 -108.635 1.00 90.25 208 VAL A O 1
ATOM 1702 N N . ASN A 1 209 ? 64.918 11.703 -108.081 1.00 89.38 209 ASN A N 1
ATOM 1703 C CA . ASN A 1 209 ? 64.500 11.216 -109.400 1.00 89.38 209 ASN A CA 1
ATOM 1704 C C . ASN A 1 209 ? 64.888 12.195 -110.528 1.00 89.38 209 ASN A C 1
ATOM 1706 O O . ASN A 1 209 ? 65.289 11.778 -111.614 1.00 89.38 209 ASN A O 1
ATOM 1710 N N . LEU A 1 210 ? 64.782 13.508 -110.283 1.00 88.12 210 LEU A N 1
ATOM 1711 C CA . LEU A 1 210 ? 65.184 14.542 -111.242 1.00 88.12 210 LEU A CA 1
ATOM 1712 C C . LEU A 1 210 ? 66.705 14.552 -111.468 1.00 88.12 210 LEU A C 1
ATOM 1714 O O . LEU A 1 210 ? 67.159 14.726 -112.598 1.00 88.12 210 LEU A O 1
ATOM 1718 N N . LEU A 1 211 ? 67.492 14.386 -110.403 1.00 87.00 211 LEU A N 1
ATOM 1719 C CA . LEU A 1 211 ? 68.951 14.309 -110.464 1.00 87.00 211 LEU A CA 1
ATOM 1720 C C . LEU A 1 211 ? 69.423 13.026 -111.157 1.00 87.00 211 LEU A C 1
ATOM 1722 O O . LEU A 1 211 ? 70.282 13.109 -112.026 1.00 87.00 211 LEU A O 1
ATOM 1726 N N . GLU A 1 212 ? 68.828 11.872 -110.855 1.00 84.62 212 GLU A N 1
ATOM 1727 C CA . GLU A 1 212 ? 69.096 10.606 -111.550 1.00 84.62 212 GLU A CA 1
ATOM 1728 C C . GLU A 1 212 ? 68.781 10.703 -113.046 1.00 84.62 212 GLU A C 1
ATOM 1730 O O . GLU A 1 212 ? 69.559 10.242 -113.880 1.00 84.62 212 GLU A O 1
ATOM 1735 N N . PHE A 1 213 ? 67.665 11.347 -113.406 1.00 83.19 213 PHE A N 1
ATOM 1736 C CA . PHE A 1 213 ? 67.327 11.616 -114.802 1.00 83.19 213 PHE A CA 1
ATOM 1737 C C . PHE A 1 213 ? 68.376 12.503 -115.486 1.00 83.19 213 PHE A C 1
ATOM 1739 O O . PHE A 1 213 ? 68.770 12.226 -116.617 1.00 83.19 213 PHE A O 1
ATOM 1746 N N . LYS A 1 214 ? 68.860 13.550 -114.803 1.00 82.56 214 LYS A N 1
ATOM 1747 C CA . LYS A 1 214 ? 69.930 14.420 -115.317 1.00 82.56 214 LYS A CA 1
ATOM 1748 C C . LYS A 1 214 ? 71.266 13.681 -115.451 1.00 82.56 214 LYS A C 1
ATOM 1750 O O . LYS A 1 214 ? 71.926 13.848 -116.468 1.00 82.56 214 LYS A O 1
ATOM 1755 N N . ALA A 1 215 ? 71.635 12.845 -114.480 1.00 75.75 215 ALA A N 1
ATOM 1756 C CA . ALA A 1 215 ? 72.868 12.057 -114.500 1.00 75.75 215 ALA A CA 1
ATOM 1757 C C . ALA A 1 215 ? 72.870 11.006 -115.625 1.00 75.75 215 ALA A C 1
ATOM 1759 O O . ALA A 1 215 ? 73.865 10.864 -116.325 1.00 75.75 215 ALA A O 1
ATOM 1760 N N . LYS A 1 216 ? 71.732 10.341 -115.879 1.00 74.38 216 LYS A N 1
ATOM 1761 C CA . LYS A 1 216 ? 71.555 9.427 -117.026 1.00 74.38 216 LYS A CA 1
ATOM 1762 C C . LYS A 1 216 ? 71.648 10.109 -118.394 1.00 74.38 216 LYS A C 1
ATOM 1764 O O . LYS A 1 216 ? 71.799 9.419 -119.389 1.00 74.38 216 LYS A O 1
ATOM 1769 N N . LYS A 1 217 ? 71.507 11.436 -118.453 1.00 68.56 217 LYS A N 1
ATOM 1770 C CA . LYS A 1 217 ? 71.609 12.238 -119.682 1.00 68.56 217 LYS A CA 1
ATOM 1771 C C . LYS A 1 217 ? 73.029 12.758 -119.952 1.00 68.56 217 LYS A C 1
ATOM 1773 O O . LYS A 1 217 ? 73.238 13.365 -120.996 1.00 68.56 217 LYS A O 1
ATOM 1778 N N . ALA A 1 218 ? 73.944 12.600 -118.992 1.00 58.66 218 ALA A N 1
ATOM 1779 C CA . ALA A 1 218 ? 75.316 13.111 -119.030 1.00 58.66 218 ALA A CA 1
ATOM 1780 C C . ALA A 1 218 ? 76.388 12.008 -119.187 1.00 58.66 218 ALA A C 1
ATOM 1782 O O . ALA A 1 218 ? 77.558 12.344 -119.352 1.00 58.66 218 ALA A O 1
ATOM 1783 N N . ASN A 1 219 ? 75.982 10.734 -119.151 1.00 48.72 219 ASN A N 1
ATOM 1784 C CA . ASN A 1 219 ? 76.748 9.564 -119.603 1.00 48.72 219 ASN A CA 1
ATOM 1785 C C . ASN A 1 219 ? 76.216 9.108 -120.963 1.00 48.72 219 ASN A C 1
ATOM 1787 O O . ASN A 1 219 ? 76.999 8.490 -121.712 1.00 48.72 219 ASN A O 1
#

pLDDT: mean 89.59, std 11.15, range [33.22, 97.38]

Sequence (219 aa):
MNINTQQLTLQEVIQGWKDRIVCHPPQGEGNQAYIINSNSGDREIYIEANCDSLRHNATNYDRLLIAIKNKHTGIYKEAVLNTIKYEVTRRAFKAQHEWIHNSYQGLIDQVKTNTFDHQTIAKLD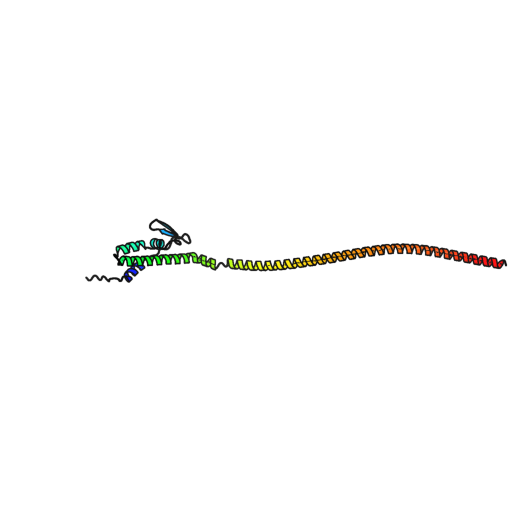SLNKILQERDRELKKLKSECKGGLQELQTAYKKLQGEFAKEQKRRRKLGTSNRSLGAYKGHFHRAQKKIATLKTENKNLQKQVNLLEFKAKKAN

Foldseek 3Di:
DDPPPPPDDLVRVLVVLLVVKDFAFFPDADQQTWWAQPPPRDTDGLLPQDLVRLLRTGIPLVVSLVVLVVPDDDPSSVVSNVSSSVSSSVVSVVNSVVRNCVRCVVVVVCVVPVVVVVVVVVVVVVVVVVVVVVVVVVVVVVVVVVVVVVVVVVVVVVVVVVVVVVVVVVVVVVVVVVVVVVVVVVVVVVVVVVVVVVVVVVVVVVVVVVVVVVVVVVD